Protein AF-A0A6A6ZEQ6-F1 (afdb_monomer)

Solvent-accessible surface area (backbone atoms only — not comparable to full-atom values): 22655 Å² total; per-residue (Å²): 134,82,84,84,78,81,80,80,78,82,72,81,78,68,83,59,95,44,97,44,50,68,54,39,49,48,63,56,48,48,61,54,51,42,68,79,38,69,85,60,51,74,65,59,52,52,53,49,47,52,52,51,60,73,69,51,53,72,68,56,52,50,50,42,43,55,32,46,78,65,72,54,82,77,65,77,88,71,64,75,83,75,56,79,59,88,82,73,68,69,75,75,77,75,78,76,79,77,80,80,82,77,84,80,77,92,70,83,88,71,93,71,76,86,77,72,84,74,81,76,77,91,60,96,69,89,79,72,82,59,74,72,65,72,71,53,78,72,83,83,74,85,51,82,83,43,52,68,54,56,26,64,66,41,79,83,41,70,84,74,42,45,94,81,42,46,46,38,46,77,45,80,75,51,73,59,100,65,22,37,33,28,37,32,35,31,42,50,98,84,72,46,78,69,42,50,44,77,46,75,49,65,66,68,92,46,76,66,55,78,73,33,66,67,56,51,51,50,55,51,53,49,54,51,74,76,61,78,69,97,65,82,92,57,87,71,57,57,57,59,41,63,43,56,86,66,37,39,27,48,50,49,41,60,69,66,79,32,60,104,60,62,72,96,65,79,59,67,69,57,55,52,53,53,50,54,53,49,52,52,54,52,44,30,34,51,64,58,49,96,79,62,95,60,97,67,86,68,74,65,52,66,47,86,52,90,48,55,72,31,34,28,42,34,77,37,88,88,48,72,48,52,75,43,74,44,96,84,55,98,50,68,49,70,48,51,53,84,94,34,51,57,44,77,43,83,48,74,61,44,75,76,135

Organism: NCBI:txid1469910

Radius of gyration: 28.97 Å; Cα contacts (8 Å, |Δi|>4): 310; chains: 1; bounding box: 75×56×98 Å

Foldseek 3Di:
DDDDDDDPDPDDQDDQPDPDLLRQQLVLCLVVCCVVPVPDDPVLSVVQSVVVVVPDDPVQSVVSRVCSSVVNSPDDPDDPVSRDDPPPPDPDPDPDDDDDDDDDDDDDDDDDDDDPPDPDPPDPDPDAPDVVVLVPDDPPPPDPVCVQVVQQPFPPDCVCCPPVWTKGFDAWPDADPFFTKTKIFTADPVRDTDAIDIDTDGPDVDSVCVRDVVSVVQVVVQVVVVPPDPDDDDPPVRVVRVQVVVWAQQVVCQVPVFPVDRDPDDPPLLVVVLVVLVVVVQCCQAQVDPPDPDPDDDDRADQPDDDRRQKIWTFDPPFQFDWDDDPPDRGIDGHTDSVGRTHIDGDRRNDDD

Structure (mmCIF, N/CA/C/O backbone):
data_AF-A0A6A6ZEQ6-F1
#
_entry.id   AF-A0A6A6ZEQ6-F1
#
loop_
_atom_site.group_PDB
_atom_site.id
_atom_site.type_symbol
_atom_site.label_atom_id
_atom_site.label_alt_id
_atom_site.label_comp_id
_atom_site.label_asym_id
_atom_site.label_entity_id
_atom_site.label_seq_id
_atom_site.pdbx_PDB_ins_code
_atom_site.Cartn_x
_atom_site.Cartn_y
_atom_site.Cartn_z
_atom_site.occupancy
_atom_site.B_iso_or_equiv
_atom_site.auth_seq_id
_atom_site.auth_comp_id
_atom_site.auth_asym_id
_atom_site.auth_atom_id
_atom_site.pdbx_PDB_model_num
ATOM 1 N N . MET A 1 1 ? 0.738 -26.775 -59.319 1.00 46.22 1 MET A N 1
ATOM 2 C CA . MET A 1 1 ? 1.522 -26.256 -58.177 1.00 46.22 1 MET A CA 1
ATOM 3 C C . MET A 1 1 ? 1.178 -27.090 -56.955 1.00 46.22 1 MET A C 1
ATOM 5 O O . MET A 1 1 ? 0.003 -27.122 -56.614 1.00 46.22 1 MET A O 1
ATOM 9 N N . PRO A 1 2 ? 2.123 -27.828 -56.351 1.00 39.06 2 PRO A N 1
ATOM 10 C CA . PRO A 1 2 ? 1.830 -28.601 -55.152 1.00 39.06 2 PRO A CA 1
ATOM 11 C C . PRO A 1 2 ? 1.858 -27.687 -53.911 1.00 39.06 2 PRO A C 1
ATOM 13 O O . PRO A 1 2 ? 2.587 -26.690 -53.906 1.00 39.06 2 PRO A O 1
ATOM 16 N N . PRO A 1 3 ? 1.083 -27.998 -52.859 1.00 48.91 3 PRO A N 1
ATOM 17 C CA . PRO A 1 3 ? 1.045 -27.196 -51.646 1.00 48.91 3 PRO A CA 1
ATOM 18 C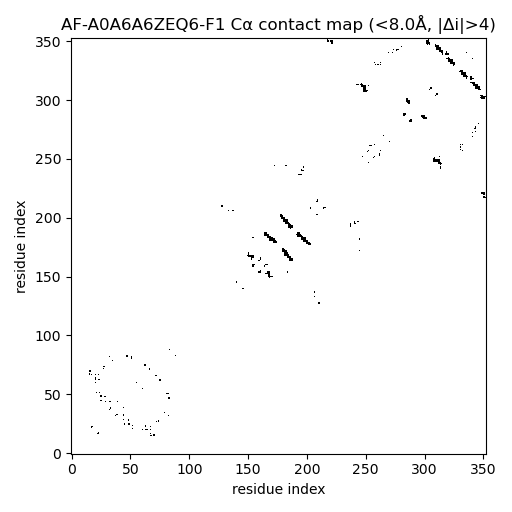 C . PRO A 1 3 ? 2.346 -27.379 -50.854 1.00 48.91 3 PRO A C 1
ATOM 20 O O . PRO A 1 3 ? 2.795 -28.501 -50.607 1.00 48.91 3 PRO A O 1
ATOM 23 N N . ARG A 1 4 ? 2.965 -26.264 -50.449 1.00 46.56 4 ARG A N 1
ATOM 24 C CA . ARG A 1 4 ? 4.122 -26.256 -49.545 1.00 46.56 4 ARG A CA 1
ATOM 25 C C . ARG A 1 4 ? 3.687 -26.790 -48.177 1.00 46.56 4 ARG A C 1
ATOM 27 O O . ARG A 1 4 ? 3.012 -26.093 -47.425 1.00 46.56 4 ARG A O 1
ATOM 34 N N . LYS A 1 5 ? 4.100 -28.017 -47.849 1.00 45.91 5 LYS A N 1
ATOM 35 C CA . LYS A 1 5 ? 4.066 -28.548 -46.482 1.00 45.91 5 LYS A CA 1
ATOM 36 C C . LYS A 1 5 ? 4.997 -27.696 -45.609 1.00 45.91 5 LYS A C 1
ATOM 38 O O . LYS A 1 5 ? 6.211 -27.750 -45.781 1.00 45.91 5 LYS A O 1
ATOM 43 N N . ARG A 1 6 ? 4.433 -26.908 -44.689 1.00 44.12 6 ARG A N 1
ATOM 44 C CA . ARG A 1 6 ? 5.168 -26.362 -43.539 1.00 44.12 6 ARG A CA 1
ATOM 45 C C . ARG A 1 6 ? 5.471 -27.531 -42.604 1.00 44.12 6 ARG A C 1
ATOM 47 O O . ARG A 1 6 ? 4.567 -28.058 -41.966 1.00 44.12 6 ARG A O 1
ATOM 54 N N . ALA A 1 7 ? 6.725 -27.967 -42.580 1.00 42.06 7 ALA A N 1
ATOM 55 C CA . ALA A 1 7 ? 7.221 -28.859 -41.546 1.00 42.06 7 ALA A CA 1
ATOM 56 C C . ALA A 1 7 ? 7.392 -28.033 -40.263 1.00 42.06 7 ALA A C 1
ATOM 58 O O . ALA A 1 7 ? 8.294 -27.206 -40.178 1.00 42.06 7 ALA A O 1
ATOM 59 N N . ALA A 1 8 ? 6.490 -28.218 -39.300 1.00 44.09 8 ALA A N 1
ATOM 60 C CA . ALA A 1 8 ? 6.702 -27.781 -37.929 1.00 44.09 8 ALA A CA 1
ATOM 61 C C . ALA A 1 8 ? 7.635 -28.803 -37.270 1.00 44.09 8 ALA A C 1
ATOM 63 O O . ALA A 1 8 ? 7.211 -29.895 -36.896 1.00 44.09 8 ALA A O 1
ATOM 64 N N . ALA A 1 9 ? 8.925 -28.482 -37.215 1.00 45.09 9 ALA A N 1
ATOM 65 C CA . ALA A 1 9 ? 9.866 -29.199 -36.372 1.00 45.09 9 ALA A CA 1
ATOM 66 C C . ALA A 1 9 ? 9.668 -28.693 -34.938 1.00 45.09 9 ALA A C 1
ATOM 68 O O . ALA A 1 9 ? 10.052 -27.571 -34.620 1.00 45.09 9 ALA A O 1
ATOM 69 N N . ALA A 1 10 ? 9.023 -29.499 -34.096 1.00 46.66 10 ALA A N 1
ATOM 70 C CA . ALA A 1 10 ? 9.028 -29.293 -32.656 1.00 46.66 10 ALA A CA 1
ATOM 71 C C . ALA A 1 10 ? 10.447 -29.596 -32.151 1.00 46.66 10 ALA A C 1
ATOM 73 O O . ALA A 1 10 ? 10.829 -30.758 -32.012 1.00 46.66 10 ALA A O 1
ATOM 74 N N . ALA A 1 11 ? 11.256 -28.552 -31.973 1.00 56.09 11 ALA A N 1
ATOM 75 C CA . ALA A 1 11 ? 12.517 -28.658 -31.257 1.00 56.09 11 ALA A CA 1
ATOM 76 C C . ALA A 1 11 ? 12.196 -28.983 -29.793 1.00 56.09 11 ALA A C 1
ATOM 78 O O . ALA A 1 11 ? 11.376 -28.306 -29.174 1.00 56.09 11 ALA A O 1
ATOM 79 N N . ALA A 1 12 ? 12.797 -30.047 -29.261 1.00 56.56 12 ALA A N 1
ATOM 80 C CA . ALA A 1 12 ? 12.735 -30.348 -27.840 1.00 56.56 12 ALA A CA 1
ATOM 81 C C . ALA A 1 12 ? 13.356 -29.166 -27.083 1.00 56.56 12 ALA A C 1
ATOM 83 O O . ALA A 1 12 ? 14.553 -28.916 -27.227 1.00 56.56 12 ALA A O 1
ATOM 84 N N . ALA A 1 13 ? 12.533 -28.408 -26.357 1.00 59.44 13 ALA A N 1
ATOM 85 C CA . ALA A 1 13 ? 12.995 -27.303 -25.532 1.00 59.44 13 ALA A CA 1
ATOM 86 C C . ALA A 1 13 ? 13.923 -27.874 -24.455 1.00 59.44 13 ALA A C 1
ATOM 88 O O . ALA A 1 13 ? 13.488 -28.656 -23.611 1.00 59.44 13 ALA A O 1
ATOM 89 N N . SER A 1 14 ? 15.214 -27.552 -24.535 1.00 69.31 14 SER A N 1
ATOM 90 C CA . SER A 1 14 ? 16.138 -27.786 -23.430 1.00 69.31 14 SER A CA 1
ATOM 91 C C . SER A 1 14 ? 15.672 -26.977 -22.227 1.00 69.31 14 SER A C 1
ATOM 93 O O . SER A 1 14 ? 15.188 -25.858 -22.412 1.00 69.31 14 SER A O 1
ATOM 95 N N . ASP A 1 15 ? 15.847 -27.516 -21.020 1.00 75.25 15 ASP A N 1
ATOM 96 C CA . ASP A 1 15 ? 15.557 -26.773 -19.795 1.00 75.25 15 ASP A CA 1
ATOM 97 C C . ASP A 1 15 ? 16.204 -25.379 -19.861 1.00 75.25 15 ASP A C 1
ATOM 99 O O . ASP A 1 15 ? 17.387 -25.264 -20.214 1.00 75.25 15 ASP A O 1
ATOM 103 N N . PRO A 1 16 ? 15.442 -24.306 -19.588 1.00 76.88 16 PRO A N 1
ATOM 104 C CA . PRO A 1 16 ? 15.955 -22.955 -19.706 1.00 76.88 16 PRO A CA 1
ATOM 105 C C . PRO A 1 16 ? 17.112 -22.765 -18.724 1.00 76.88 16 PRO A C 1
ATOM 107 O O . PRO A 1 16 ? 16.993 -23.023 -17.529 1.00 76.88 16 PRO A O 1
ATOM 110 N N . LYS A 1 17 ? 18.240 -22.262 -19.231 1.00 86.88 17 LYS A N 1
ATOM 111 C CA . LYS A 1 17 ? 19.474 -22.023 -18.464 1.00 86.88 17 LYS A CA 1
ATOM 112 C C . LYS A 1 17 ? 19.290 -21.074 -17.269 1.00 86.88 17 LYS A C 1
ATOM 114 O O . LYS A 1 17 ? 20.113 -21.068 -16.356 1.00 86.88 17 LYS A O 1
ATOM 119 N N . PHE A 1 18 ? 18.237 -20.259 -17.287 1.00 89.88 18 PHE A N 1
ATOM 120 C CA . PHE A 1 18 ? 17.918 -19.282 -16.252 1.00 89.88 18 PHE A CA 1
ATOM 121 C C . PHE A 1 18 ? 16.539 -19.569 -15.655 1.00 89.88 18 PHE A C 1
ATOM 123 O O . PHE A 1 18 ? 15.551 -19.693 -16.385 1.00 89.88 18 PHE A O 1
ATOM 130 N N . GLU A 1 19 ? 16.488 -19.612 -14.324 1.00 89.19 19 GLU A N 1
ATOM 131 C CA . GLU A 1 19 ? 15.294 -19.917 -13.526 1.00 89.19 19 GLU A CA 1
ATOM 132 C C . GLU A 1 19 ? 14.130 -18.953 -13.811 1.00 89.19 19 GLU A C 1
ATOM 134 O O . GLU A 1 19 ? 12.982 -19.376 -13.903 1.00 89.19 19 GLU A O 1
ATOM 139 N N . ASN A 1 20 ? 14.432 -17.674 -14.055 1.00 92.06 20 ASN A N 1
ATOM 140 C CA . ASN A 1 20 ? 13.453 -16.634 -14.372 1.00 92.06 20 ASN A CA 1
ATOM 141 C C . ASN A 1 20 ? 14.010 -15.586 -15.357 1.00 92.06 20 ASN A C 1
ATOM 143 O O . ASN A 1 20 ? 15.210 -15.530 -15.650 1.00 92.06 20 ASN A O 1
ATOM 147 N N . GLU A 1 21 ? 13.115 -14.754 -15.883 1.00 91.69 21 GLU A N 1
ATOM 148 C CA . GLU A 1 21 ? 13.393 -13.647 -16.802 1.00 91.69 21 GLU A CA 1
ATOM 149 C C . GLU A 1 21 ? 14.327 -12.591 -16.199 1.00 91.69 21 GLU A C 1
ATOM 151 O O . GLU A 1 21 ? 15.187 -12.067 -16.906 1.00 91.69 21 GLU A O 1
ATOM 156 N N . VAL A 1 22 ? 14.253 -12.356 -14.883 1.00 93.88 22 VAL A N 1
ATOM 157 C CA . VAL A 1 22 ? 15.148 -11.432 -14.166 1.00 93.88 22 VAL A CA 1
ATOM 158 C C . VAL A 1 22 ? 16.596 -11.925 -14.228 1.00 93.88 22 VAL A C 1
ATOM 160 O O . VAL A 1 22 ? 17.524 -11.148 -14.460 1.00 93.88 22 VAL A O 1
ATOM 163 N N . GLY A 1 23 ? 16.806 -13.224 -14.012 1.00 92.69 23 GLY A N 1
ATOM 164 C CA . GLY A 1 23 ? 18.114 -13.870 -14.053 1.00 92.69 23 GLY A CA 1
ATOM 165 C C . GLY A 1 23 ? 18.714 -13.848 -15.454 1.00 92.69 23 GLY A C 1
ATOM 166 O O . GLY A 1 23 ? 19.887 -13.496 -15.604 1.00 92.69 23 GLY A O 1
ATOM 167 N N . TYR A 1 24 ? 17.893 -14.144 -16.467 1.00 92.44 24 TYR A N 1
ATOM 168 C CA . TYR A 1 24 ? 18.273 -14.001 -17.872 1.00 92.44 24 TYR A CA 1
ATOM 169 C C . TYR A 1 24 ? 18.688 -12.556 -18.176 1.00 92.44 24 TYR A C 1
ATOM 171 O O . TYR A 1 24 ? 19.831 -12.329 -18.569 1.00 92.44 24 TYR A O 1
ATOM 179 N N . TYR A 1 25 ? 17.832 -11.572 -17.882 1.00 93.00 25 TYR A N 1
ATOM 180 C CA . TYR A 1 25 ? 18.104 -10.152 -18.118 1.00 93.00 25 TYR A CA 1
ATOM 181 C C . TYR A 1 25 ? 19.412 -9.693 -17.458 1.00 93.00 25 TYR A C 1
ATOM 183 O O . TYR A 1 25 ? 20.287 -9.121 -18.111 1.00 93.00 25 TYR A O 1
ATOM 191 N N . LYS A 1 26 ? 19.609 -10.008 -16.171 1.00 93.88 26 LYS A N 1
ATOM 192 C CA . LYS A 1 26 ? 20.835 -9.652 -15.438 1.00 93.88 26 LYS A CA 1
ATOM 193 C C . LYS A 1 26 ? 22.085 -10.253 -16.075 1.00 93.88 26 LYS A C 1
ATOM 195 O O . LYS A 1 26 ? 23.097 -9.562 -16.199 1.00 93.88 26 LYS A O 1
ATOM 200 N N . ALA A 1 27 ? 22.040 -11.530 -16.452 1.00 91.69 27 ALA A N 1
ATOM 201 C CA . ALA A 1 27 ? 23.178 -12.207 -17.064 1.00 91.69 27 ALA A CA 1
ATOM 202 C C . ALA A 1 27 ? 23.517 -11.607 -18.431 1.00 91.69 27 ALA A C 1
ATOM 204 O O . ALA A 1 27 ? 24.688 -11.366 -18.728 1.00 91.69 27 ALA A O 1
ATOM 205 N N . ALA A 1 28 ? 22.483 -11.324 -19.215 1.00 90.12 28 ALA A N 1
ATOM 206 C CA . ALA A 1 28 ? 22.605 -10.814 -20.559 1.00 90.12 28 ALA A CA 1
ATOM 207 C C . ALA A 1 28 ? 23.208 -9.383 -20.542 1.00 90.12 28 ALA A C 1
ATOM 209 O O . ALA A 1 28 ? 24.237 -9.118 -21.169 1.00 90.12 28 ALA A O 1
ATOM 210 N N . TYR A 1 29 ? 22.665 -8.468 -19.735 1.00 92.44 29 TYR A N 1
ATOM 211 C CA . TYR A 1 29 ? 23.104 -7.064 -19.720 1.00 92.44 29 TYR A CA 1
ATOM 212 C C . TYR A 1 29 ? 24.396 -6.790 -18.951 1.00 92.44 29 TYR A C 1
ATOM 214 O O . TYR A 1 29 ? 25.068 -5.788 -19.214 1.00 92.44 29 TYR A O 1
ATOM 222 N N . ARG A 1 30 ? 24.799 -7.673 -18.028 1.00 94.75 30 ARG A N 1
ATOM 223 C CA . ARG A 1 30 ? 26.015 -7.486 -17.217 1.00 94.75 30 ARG A CA 1
ATOM 224 C C . ARG A 1 30 ? 27.266 -7.279 -18.074 1.00 94.75 30 ARG A C 1
ATOM 226 O O . ARG A 1 30 ? 28.068 -6.398 -17.761 1.00 94.75 30 ARG A O 1
ATOM 233 N N . ALA A 1 31 ? 27.436 -8.059 -19.144 1.00 90.69 31 ALA A N 1
ATOM 234 C CA . ALA A 1 31 ? 28.597 -7.939 -20.030 1.00 90.69 31 ALA A CA 1
ATOM 235 C C . ALA A 1 31 ? 28.640 -6.570 -20.729 1.00 90.69 31 ALA A C 1
ATOM 237 O O . ALA A 1 31 ? 29.698 -5.944 -20.804 1.00 90.69 31 ALA A O 1
ATOM 238 N N . ARG A 1 32 ? 27.478 -6.073 -21.167 1.00 91.44 32 ARG A N 1
ATOM 239 C CA . ARG A 1 32 ? 27.347 -4.768 -21.822 1.00 91.44 32 ARG A CA 1
ATOM 240 C C . ARG A 1 32 ? 27.622 -3.614 -20.862 1.00 91.44 32 ARG A C 1
ATOM 242 O O . ARG A 1 32 ? 28.439 -2.757 -21.184 1.00 91.44 32 ARG A O 1
ATOM 249 N N . ILE A 1 33 ? 27.034 -3.623 -19.662 1.00 94.06 33 ILE A N 1
ATOM 250 C CA . ILE A 1 33 ? 27.312 -2.594 -18.643 1.00 94.06 33 ILE A CA 1
ATOM 251 C C . ILE A 1 33 ? 28.804 -2.580 -18.307 1.00 94.06 33 ILE A C 1
ATOM 253 O O . ILE A 1 33 ? 29.401 -1.511 -18.231 1.00 94.06 33 ILE A O 1
ATOM 257 N N . LYS A 1 34 ? 29.443 -3.751 -18.176 1.00 95.19 34 LYS A N 1
ATOM 258 C CA . LYS A 1 34 ? 30.886 -3.828 -17.916 1.00 95.19 34 LYS A CA 1
ATOM 259 C C . LYS A 1 34 ? 31.726 -3.276 -19.074 1.00 95.19 34 LYS A C 1
ATOM 261 O O . LYS A 1 34 ? 32.779 -2.701 -18.817 1.00 95.19 34 LYS A O 1
ATOM 266 N N . ALA A 1 35 ? 31.271 -3.414 -20.320 1.00 93.38 35 ALA A N 1
ATOM 267 C CA . ALA A 1 35 ? 31.933 -2.827 -21.483 1.00 93.38 35 ALA A CA 1
ATOM 268 C C . ALA A 1 35 ? 31.802 -1.292 -21.519 1.00 93.38 35 ALA A C 1
ATOM 270 O O . ALA A 1 35 ? 32.785 -0.605 -21.786 1.00 93.38 35 ALA A O 1
ATOM 271 N N . VAL A 1 36 ? 30.620 -0.750 -21.200 1.00 94.06 36 VAL A N 1
ATOM 272 C CA . VAL A 1 36 ? 30.355 0.705 -21.168 1.00 94.06 36 VAL A CA 1
ATOM 273 C C . VAL A 1 36 ? 30.981 1.376 -19.934 1.00 94.06 36 VAL A C 1
ATOM 275 O O . VAL A 1 36 ? 31.421 2.527 -19.990 1.00 94.06 36 VAL A O 1
ATOM 278 N N . ARG A 1 37 ? 31.040 0.661 -18.804 1.00 94.75 37 ARG A N 1
ATOM 279 C CA . ARG A 1 37 ? 31.540 1.127 -17.501 1.00 94.75 37 ARG A CA 1
ATOM 280 C C . ARG A 1 37 ? 32.588 0.152 -16.936 1.00 94.75 37 ARG A C 1
ATOM 282 O O . ARG A 1 37 ? 32.335 -0.543 -15.949 1.00 94.75 37 ARG A O 1
ATOM 289 N N . PRO A 1 38 ? 33.799 0.094 -17.518 1.00 96.56 38 PRO A N 1
ATOM 290 C CA . PRO A 1 38 ? 34.816 -0.884 -17.124 1.00 96.56 38 PRO A CA 1
ATOM 291 C C . PRO A 1 38 ? 35.283 -0.731 -15.670 1.00 96.56 38 PRO A C 1
ATOM 293 O O . PRO A 1 38 ? 35.636 -1.727 -15.031 1.00 96.56 38 PRO A O 1
ATOM 296 N N . THR A 1 39 ? 35.229 0.484 -15.121 1.00 95.75 39 THR A N 1
ATOM 297 C CA . THR A 1 39 ? 35.638 0.801 -13.745 1.00 95.75 39 THR A CA 1
ATOM 298 C C . THR A 1 39 ? 34.603 0.432 -12.685 1.00 95.75 39 THR A C 1
ATOM 300 O O . THR A 1 39 ? 34.954 0.382 -11.510 1.00 95.75 39 THR A O 1
ATOM 303 N N . TRP A 1 40 ? 33.352 0.141 -13.061 1.00 94.00 40 TRP A N 1
ATOM 304 C CA . TRP A 1 40 ? 32.310 -0.187 -12.089 1.00 94.00 40 TRP A CA 1
ATOM 305 C C . TRP A 1 40 ? 32.557 -1.536 -11.415 1.00 94.00 40 TRP A C 1
ATOM 307 O O . TRP A 1 40 ? 32.926 -2.527 -12.062 1.00 94.00 40 TRP A O 1
ATOM 317 N N . ASN A 1 41 ? 32.329 -1.579 -10.104 1.00 95.31 41 ASN A N 1
ATOM 318 C CA . ASN A 1 41 ? 32.402 -2.802 -9.315 1.00 95.31 41 ASN A CA 1
ATOM 319 C C . ASN A 1 41 ? 31.110 -3.641 -9.450 1.00 95.31 41 ASN A C 1
ATOM 321 O O . ASN A 1 41 ? 30.109 -3.210 -10.027 1.00 95.31 41 ASN A O 1
ATOM 325 N N . ASN A 1 42 ? 31.123 -4.870 -8.923 1.00 94.62 42 ASN A N 1
ATOM 326 C CA . ASN A 1 42 ? 29.980 -5.785 -9.032 1.00 94.62 42 ASN A CA 1
ATOM 327 C C . ASN A 1 42 ? 28.715 -5.264 -8.334 1.00 94.62 42 ASN A C 1
ATOM 329 O O . ASN A 1 42 ? 27.613 -5.585 -8.783 1.00 94.62 42 ASN A O 1
ATOM 333 N N . VAL A 1 43 ? 28.861 -4.474 -7.268 1.00 92.44 43 VAL A N 1
ATOM 334 C CA . VAL A 1 43 ? 27.737 -3.896 -6.519 1.00 92.44 43 VAL A CA 1
ATOM 335 C C . VAL A 1 43 ? 27.037 -2.841 -7.374 1.00 92.44 43 VAL A C 1
ATOM 337 O O . VAL A 1 43 ? 25.836 -2.954 -7.598 1.00 92.44 43 VAL A O 1
ATOM 340 N N . GLN A 1 44 ? 27.790 -1.909 -7.963 1.00 94.88 44 GLN A N 1
ATOM 341 C CA . GLN A 1 44 ? 27.268 -0.870 -8.863 1.00 94.88 44 GLN A CA 1
ATOM 342 C C . GLN A 1 44 ? 26.554 -1.467 -10.082 1.00 94.88 44 GLN A C 1
ATOM 344 O O . GLN A 1 44 ? 25.459 -1.037 -10.445 1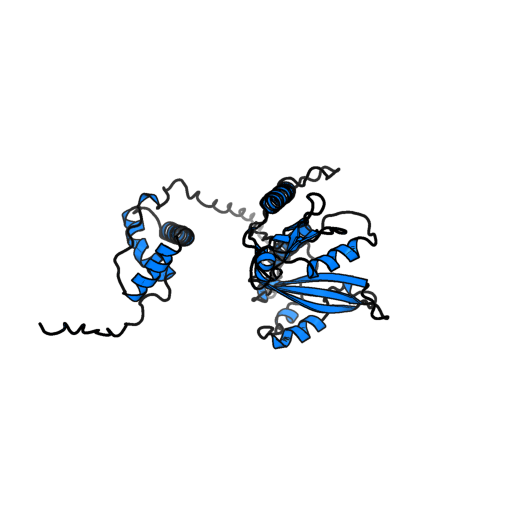.00 94.88 44 GLN A O 1
ATOM 349 N N . ILE A 1 45 ? 27.137 -2.509 -10.686 1.00 95.62 45 ILE A N 1
ATOM 350 C CA . ILE A 1 45 ? 26.525 -3.206 -11.825 1.00 95.62 45 ILE A CA 1
ATOM 351 C C . ILE A 1 45 ? 25.228 -3.898 -11.403 1.00 95.62 45 ILE A C 1
ATOM 353 O O . ILE A 1 45 ? 24.230 -3.820 -12.112 1.00 95.62 45 ILE A O 1
ATOM 357 N N . THR A 1 46 ? 25.224 -4.576 -10.254 1.00 94.56 46 THR A N 1
ATOM 358 C CA . THR A 1 46 ? 24.043 -5.308 -9.776 1.00 94.56 46 THR A CA 1
ATOM 359 C C . THR A 1 46 ? 22.911 -4.356 -9.386 1.00 94.56 46 THR A C 1
ATOM 361 O O . THR A 1 46 ? 21.768 -4.612 -9.758 1.00 94.56 46 THR A O 1
ATOM 364 N N . GLY A 1 47 ? 23.227 -3.243 -8.714 1.00 91.50 47 GLY A N 1
ATOM 365 C CA . GLY A 1 47 ? 22.263 -2.190 -8.388 1.00 91.50 47 GLY A CA 1
ATOM 366 C C . GLY A 1 47 ? 21.670 -1.546 -9.639 1.00 91.50 47 GLY A C 1
ATOM 367 O O . GLY A 1 47 ? 20.453 -1.433 -9.755 1.00 91.50 47 GLY A O 1
ATOM 368 N N . THR A 1 48 ? 22.508 -1.239 -10.632 1.00 94.38 48 THR A N 1
ATOM 369 C CA . THR A 1 48 ? 22.044 -0.669 -11.906 1.00 94.38 48 THR A CA 1
ATOM 370 C C . THR A 1 48 ? 21.160 -1.641 -12.678 1.00 94.38 48 THR A C 1
ATOM 372 O O . THR A 1 48 ? 20.121 -1.242 -13.185 1.00 94.38 48 THR A O 1
ATOM 375 N N . LEU A 1 49 ? 21.504 -2.932 -12.724 1.00 95.19 49 LEU A N 1
ATOM 376 C CA . LEU A 1 49 ? 20.653 -3.945 -13.356 1.00 95.19 49 LEU A CA 1
ATOM 377 C C . LEU A 1 49 ? 19.290 -4.078 -12.666 1.00 95.19 49 LEU A C 1
ATOM 379 O O . LEU A 1 49 ? 18.285 -4.270 -13.344 1.00 95.19 49 LEU A O 1
ATOM 383 N N . ALA A 1 50 ? 19.250 -3.995 -11.332 1.00 93.62 50 ALA A N 1
ATOM 384 C CA . ALA A 1 50 ? 17.996 -4.014 -10.585 1.00 93.62 50 ALA A CA 1
ATOM 385 C C . ALA A 1 50 ? 17.151 -2.768 -10.884 1.00 93.62 50 ALA A C 1
ATOM 387 O O . ALA A 1 50 ? 15.958 -2.893 -11.151 1.00 93.62 50 ALA A O 1
ATOM 388 N N . TRP A 1 51 ? 17.777 -1.588 -10.907 1.00 93.56 51 TRP A N 1
ATOM 389 C CA . TRP A 1 51 ? 17.116 -0.338 -11.273 1.00 93.56 51 TRP A CA 1
ATOM 390 C C . TRP A 1 51 ? 16.566 -0.383 -12.703 1.00 93.56 51 TRP A C 1
ATOM 392 O O . TRP A 1 51 ? 15.380 -0.130 -12.897 1.00 93.56 51 TRP A O 1
ATOM 402 N N . MET A 1 52 ? 17.378 -0.794 -13.685 1.00 94.00 52 MET A N 1
ATOM 403 C CA . MET A 1 52 ? 16.943 -0.921 -15.079 1.00 94.00 52 MET A CA 1
ATOM 404 C C . MET A 1 52 ? 15.766 -1.893 -15.201 1.00 94.00 52 MET A C 1
ATOM 406 O O . MET A 1 52 ? 14.779 -1.559 -15.843 1.00 94.00 52 MET A O 1
ATOM 410 N N . TRP A 1 53 ? 15.816 -3.049 -14.525 1.00 94.06 53 TRP A N 1
ATOM 411 C CA . TRP A 1 53 ? 14.718 -4.020 -14.534 1.00 94.06 53 TRP A CA 1
ATOM 412 C C . TRP A 1 53 ? 13.395 -3.432 -14.021 1.00 94.06 53 TRP A C 1
ATOM 414 O O . TRP A 1 53 ? 12.342 -3.646 -14.625 1.00 94.06 53 TRP A O 1
ATOM 424 N N . MET A 1 54 ? 13.444 -2.656 -12.933 1.00 91.62 54 MET A N 1
ATOM 425 C CA . MET A 1 54 ? 12.256 -2.004 -12.373 1.00 91.62 54 MET A CA 1
ATOM 426 C C . MET A 1 54 ? 11.629 -0.990 -13.339 1.00 91.62 54 MET A C 1
ATOM 428 O O . MET A 1 54 ? 10.410 -0.837 -13.329 1.00 91.62 54 MET A O 1
ATOM 432 N N . HIS A 1 55 ? 12.431 -0.373 -14.211 1.00 90.25 55 HIS A N 1
ATOM 433 C CA . HIS A 1 55 ? 11.989 0.661 -15.152 1.00 90.25 55 HIS A CA 1
ATOM 434 C C . HIS A 1 55 ? 11.748 0.150 -16.584 1.00 90.25 55 HIS A C 1
ATOM 436 O O . HIS A 1 55 ? 11.378 0.942 -17.447 1.00 90.25 55 HIS A O 1
ATOM 442 N N . LEU A 1 56 ? 11.917 -1.152 -16.850 1.00 91.62 56 LEU A N 1
ATOM 443 C CA . LEU A 1 56 ? 11.533 -1.746 -18.136 1.00 91.62 56 LEU A CA 1
ATOM 444 C C . LEU A 1 56 ? 10.025 -1.648 -18.350 1.00 91.62 56 LEU A C 1
ATOM 446 O O . LEU A 1 56 ? 9.240 -1.970 -17.449 1.00 91.62 56 LEU A O 1
ATOM 450 N N . SER A 1 57 ? 9.637 -1.312 -19.577 1.00 91.88 57 SER A N 1
ATOM 451 C CA . SER A 1 57 ? 8.252 -1.413 -20.032 1.00 91.88 57 SER A CA 1
ATOM 452 C C . SER A 1 57 ? 7.768 -2.871 -20.050 1.00 91.88 57 SER A C 1
ATOM 454 O O . SER A 1 57 ? 8.561 -3.817 -20.086 1.00 91.88 57 SER A O 1
ATOM 456 N N . ALA A 1 58 ? 6.447 -3.071 -20.037 1.00 91.44 58 ALA A N 1
ATOM 457 C CA . ALA A 1 58 ? 5.853 -4.408 -20.108 1.00 91.44 58 ALA A CA 1
ATOM 458 C C . ALA A 1 58 ? 6.289 -5.170 -21.376 1.00 91.44 58 ALA A C 1
ATOM 460 O O . ALA A 1 58 ? 6.614 -6.355 -21.293 1.00 91.44 58 ALA A O 1
ATOM 461 N N . ASP A 1 59 ? 6.386 -4.476 -22.513 1.00 91.25 59 ASP A N 1
ATOM 462 C CA . ASP A 1 59 ? 6.814 -5.054 -23.792 1.00 91.25 59 ASP A CA 1
ATOM 463 C C . ASP A 1 59 ? 8.266 -5.555 -23.742 1.00 91.25 59 ASP A C 1
ATOM 465 O O . ASP A 1 59 ? 8.573 -6.637 -24.241 1.00 91.25 59 ASP A O 1
ATOM 469 N N . GLU A 1 60 ? 9.172 -4.820 -23.090 1.00 90.50 60 GLU A N 1
ATOM 470 C CA . GLU A 1 60 ? 10.571 -5.242 -22.943 1.00 90.50 60 GLU A CA 1
ATOM 471 C C . GLU A 1 60 ? 10.736 -6.409 -21.960 1.00 90.50 60 GLU A C 1
ATOM 473 O O . GLU A 1 60 ? 11.596 -7.279 -22.156 1.00 90.50 60 GLU A O 1
ATOM 478 N N . ARG A 1 61 ? 9.905 -6.463 -20.909 1.00 92.69 61 ARG A N 1
ATOM 479 C CA . ARG A 1 61 ? 9.860 -7.619 -19.999 1.00 92.69 61 ARG A CA 1
ATOM 480 C C . ARG A 1 61 ? 9.366 -8.864 -20.732 1.00 92.69 61 ARG A C 1
ATOM 482 O O . ARG A 1 61 ? 9.981 -9.921 -20.594 1.00 92.69 61 ARG A O 1
ATOM 489 N N . GLN A 1 62 ? 8.327 -8.728 -21.558 1.00 91.75 62 GLN A N 1
ATOM 490 C CA . GLN A 1 62 ? 7.823 -9.822 -22.387 1.00 91.75 62 GLN A CA 1
ATOM 491 C C . GLN A 1 62 ? 8.873 -10.282 -23.403 1.00 91.75 62 GLN A C 1
ATOM 493 O O . GLN A 1 62 ? 9.132 -11.478 -23.512 1.00 91.75 62 GLN A O 1
ATOM 498 N N . LEU A 1 63 ? 9.557 -9.349 -24.073 1.00 89.88 63 LEU A N 1
ATOM 499 C CA . LEU A 1 63 ? 10.651 -9.675 -24.987 1.00 89.88 63 LEU A CA 1
ATOM 500 C C . LEU A 1 63 ? 11.771 -10.455 -24.277 1.00 89.88 63 LEU A C 1
ATOM 502 O O . LEU A 1 63 ? 12.273 -11.437 -24.817 1.00 89.88 63 LEU A O 1
ATOM 506 N N . SER A 1 64 ? 12.129 -10.063 -23.051 1.00 89.50 64 SER A N 1
ATOM 507 C CA . SER A 1 64 ? 13.129 -10.777 -22.242 1.00 89.50 64 SER A CA 1
ATOM 508 C C . SER A 1 64 ? 12.673 -12.197 -21.882 1.00 89.50 64 SER A C 1
ATOM 510 O O . SER A 1 64 ? 13.479 -13.130 -21.897 1.00 89.50 64 SER A O 1
ATOM 512 N N . ALA A 1 65 ? 11.383 -12.388 -21.588 1.00 90.62 65 ALA A N 1
ATOM 513 C CA . ALA A 1 65 ? 10.805 -13.706 -21.335 1.00 90.62 65 ALA A CA 1
ATOM 514 C C . ALA A 1 65 ? 10.828 -14.591 -22.595 1.00 90.62 65 ALA A C 1
ATOM 516 O O . ALA A 1 65 ? 11.232 -15.755 -22.518 1.00 90.62 65 ALA A O 1
ATOM 517 N N . ASP A 1 66 ? 10.480 -14.032 -23.755 1.00 90.62 66 ASP A N 1
ATOM 518 C CA . ASP A 1 66 ? 10.494 -14.737 -25.039 1.00 90.62 66 ASP A CA 1
ATOM 519 C C . ASP A 1 66 ? 11.923 -15.122 -25.455 1.00 90.62 66 ASP A C 1
ATOM 521 O O . ASP A 1 66 ? 12.168 -16.238 -25.917 1.00 90.62 66 ASP A O 1
ATOM 525 N N . GLN A 1 67 ? 12.899 -14.233 -25.258 1.00 89.56 67 GLN A N 1
ATOM 526 C CA . GLN A 1 67 ? 14.306 -14.521 -25.549 1.00 89.56 67 GLN A CA 1
ATOM 527 C C . GLN A 1 67 ? 14.887 -15.588 -24.618 1.00 89.56 67 GLN A C 1
ATOM 529 O O . GLN A 1 67 ? 15.614 -16.468 -25.085 1.00 89.56 67 GLN A O 1
ATOM 534 N N . ARG A 1 68 ? 14.509 -15.579 -23.330 1.00 90.31 68 ARG A N 1
ATOM 535 C CA . ARG A 1 68 ? 14.876 -16.637 -22.376 1.00 90.31 68 ARG A CA 1
ATOM 536 C C . ARG A 1 68 ? 14.407 -18.011 -22.851 1.00 90.31 68 ARG A C 1
ATOM 538 O O . ARG A 1 68 ? 15.168 -18.970 -22.757 1.00 90.31 68 ARG A O 1
ATOM 545 N N . LEU A 1 69 ? 13.179 -18.114 -23.367 1.00 89.31 69 LEU A N 1
ATOM 546 C CA . LEU A 1 69 ? 12.629 -19.375 -23.883 1.00 89.31 69 LEU A CA 1
ATOM 547 C C . LEU A 1 69 ? 13.366 -19.883 -25.132 1.00 89.31 69 LEU A C 1
ATOM 549 O O . LEU A 1 69 ? 13.361 -21.083 -25.393 1.00 89.31 69 LEU A O 1
ATOM 553 N N . ASN A 1 70 ? 14.011 -18.988 -25.881 1.00 87.56 70 ASN A N 1
ATOM 554 C CA . ASN A 1 70 ? 14.771 -19.320 -27.084 1.00 87.56 70 ASN A CA 1
ATOM 555 C C . ASN A 1 70 ? 16.282 -19.511 -26.834 1.00 87.56 70 ASN A C 1
ATOM 557 O O . ASN A 1 70 ? 17.008 -19.775 -27.791 1.00 87.56 70 ASN A O 1
ATOM 561 N N . ASP A 1 71 ? 16.756 -19.361 -25.587 1.00 83.62 71 ASP A N 1
ATOM 562 C CA . ASP A 1 71 ? 18.186 -19.280 -25.214 1.00 83.62 71 ASP A CA 1
ATOM 563 C C . ASP A 1 71 ? 18.982 -18.305 -26.108 1.00 83.62 71 ASP A C 1
ATOM 565 O O . ASP A 1 71 ? 20.171 -18.488 -26.382 1.00 83.62 71 ASP A O 1
ATOM 569 N N . ASP A 1 72 ? 18.315 -17.255 -26.599 1.00 83.38 72 ASP A N 1
ATOM 570 C CA . ASP A 1 72 ? 18.955 -16.265 -27.453 1.00 83.38 72 ASP A CA 1
ATOM 571 C C . ASP A 1 72 ? 19.829 -15.366 -26.576 1.00 83.38 72 ASP A C 1
ATOM 573 O O . ASP A 1 72 ? 19.357 -14.799 -25.598 1.00 83.38 72 ASP A O 1
ATOM 577 N N . GLN A 1 73 ? 21.115 -15.229 -26.893 1.00 73.88 73 GLN A N 1
ATOM 578 C CA . GLN A 1 73 ? 22.008 -14.298 -26.189 1.00 73.88 73 GLN A CA 1
ATOM 579 C C . GLN A 1 73 ? 22.050 -12.914 -26.841 1.00 73.88 73 GLN A C 1
ATOM 581 O O . GLN A 1 73 ? 22.790 -12.040 -26.382 1.00 73.88 73 GLN A O 1
ATOM 586 N N . ASN A 1 74 ? 21.272 -12.693 -27.902 1.00 77.50 74 ASN A N 1
ATOM 587 C CA . ASN A 1 74 ? 21.116 -11.378 -28.495 1.00 77.50 74 ASN A CA 1
ATOM 588 C C . ASN A 1 74 ? 20.324 -10.484 -27.548 1.00 77.50 74 ASN A C 1
ATOM 590 O O . ASN A 1 74 ? 19.097 -10.525 -27.479 1.00 77.50 74 ASN A O 1
ATOM 594 N N . LEU A 1 75 ? 21.071 -9.651 -26.831 1.00 69.81 75 LEU A N 1
ATOM 595 C CA . LEU A 1 75 ? 20.521 -8.628 -25.960 1.00 69.81 75 LEU A CA 1
ATOM 596 C C . LEU A 1 75 ? 19.531 -7.759 -26.730 1.00 69.81 75 LEU A C 1
ATOM 598 O O . LEU A 1 75 ? 19.852 -7.339 -27.849 1.00 69.81 75 LEU A O 1
ATOM 602 N N . PRO A 1 76 ? 18.378 -7.418 -26.133 1.00 69.25 76 PRO A N 1
ATOM 603 C CA . PRO A 1 76 ? 17.590 -6.317 -26.642 1.00 69.25 76 PRO A CA 1
ATOM 604 C C . PRO A 1 76 ? 18.495 -5.088 -26.789 1.00 69.25 76 PRO A C 1
ATOM 606 O O . PRO A 1 76 ? 19.405 -4.831 -25.986 1.00 69.25 76 PRO A O 1
ATOM 609 N N . ALA A 1 77 ? 18.294 -4.339 -27.869 1.00 72.50 77 ALA A N 1
ATOM 610 C CA . ALA A 1 77 ? 19.059 -3.135 -28.137 1.00 72.50 77 ALA A CA 1
ATOM 611 C C . ALA A 1 77 ? 18.628 -2.031 -27.161 1.00 72.50 77 ALA A C 1
ATOM 613 O O . ALA A 1 77 ? 17.855 -1.153 -27.515 1.00 72.50 77 ALA A O 1
ATOM 614 N N . THR A 1 78 ? 19.106 -2.077 -25.920 1.00 73.56 78 THR A N 1
ATOM 615 C CA . THR A 1 78 ? 18.918 -0.958 -24.990 1.00 73.56 78 THR A CA 1
ATOM 616 C C . THR A 1 78 ? 19.838 0.170 -25.404 1.00 73.56 78 THR A C 1
ATOM 618 O O . THR A 1 78 ? 20.975 -0.074 -25.808 1.00 73.56 78 THR A O 1
ATOM 621 N N . ASP A 1 79 ? 19.343 1.393 -25.358 1.00 84.50 79 ASP A N 1
ATOM 622 C CA . ASP A 1 79 ? 20.165 2.566 -25.594 1.00 84.50 79 ASP A CA 1
ATOM 623 C C . ASP A 1 79 ? 21.184 2.706 -24.448 1.00 84.50 79 ASP A C 1
ATOM 625 O O . ASP A 1 79 ? 20.820 2.643 -23.277 1.00 84.50 79 ASP A O 1
ATOM 629 N N . ASP A 1 80 ? 22.472 2.877 -24.765 1.00 87.69 80 ASP A N 1
ATOM 630 C CA . ASP A 1 80 ? 23.507 3.073 -23.737 1.00 87.69 80 ASP A CA 1
ATOM 631 C C . ASP A 1 80 ? 23.255 4.360 -22.925 1.00 87.69 80 ASP A C 1
ATOM 633 O O . ASP A 1 80 ? 23.802 4.513 -21.830 1.00 87.69 80 ASP A O 1
ATOM 637 N N . SER A 1 81 ? 22.404 5.264 -23.431 1.00 87.69 81 SER A N 1
ATOM 638 C CA . SER A 1 81 ? 21.944 6.460 -22.721 1.00 87.69 81 SER A CA 1
ATOM 639 C C . SER A 1 81 ? 21.127 6.155 -21.460 1.00 87.69 81 SER A C 1
ATOM 641 O O . SER A 1 81 ? 21.086 6.990 -20.559 1.00 87.69 81 SER A O 1
ATOM 643 N N . THR A 1 82 ? 20.529 4.962 -21.341 1.00 87.31 82 THR A N 1
ATOM 644 C CA . THR A 1 82 ? 19.743 4.581 -20.157 1.00 87.31 82 THR A CA 1
ATOM 645 C C . THR A 1 82 ? 20.608 4.074 -19.005 1.00 87.31 82 THR A C 1
ATOM 647 O O . THR A 1 82 ? 20.079 3.781 -17.936 1.00 87.31 82 THR A O 1
ATOM 650 N N . ILE A 1 83 ? 21.920 3.894 -19.209 1.00 89.06 83 ILE A N 1
ATOM 651 C CA . ILE A 1 83 ? 22.846 3.499 -18.143 1.00 89.06 83 ILE A CA 1
ATOM 652 C C . ILE A 1 83 ? 23.257 4.778 -17.398 1.00 89.06 83 ILE A C 1
ATOM 654 O O . ILE A 1 83 ? 24.009 5.578 -17.973 1.00 89.06 83 ILE A O 1
ATOM 658 N N . PRO A 1 84 ? 22.820 4.971 -16.135 1.00 84.12 84 PRO A N 1
ATOM 659 C CA . PRO A 1 84 ? 23.055 6.211 -15.411 1.00 84.12 84 PRO A CA 1
ATOM 660 C C . PRO A 1 84 ? 24.541 6.573 -15.394 1.00 84.12 84 PRO A C 1
ATOM 662 O O . PRO A 1 84 ? 25.439 5.721 -15.317 1.00 84.12 84 PRO A O 1
ATOM 665 N N . SER A 1 85 ? 24.814 7.867 -15.530 1.00 81.25 85 SER A N 1
ATOM 666 C CA . SER A 1 85 ? 26.177 8.375 -15.439 1.00 81.25 85 SER A CA 1
ATOM 667 C C . SER A 1 85 ? 26.618 8.350 -13.975 1.00 81.25 85 SER A C 1
ATOM 669 O O . SER A 1 85 ? 25.805 8.498 -13.069 1.00 81.25 85 SER A O 1
ATOM 671 N N . ASN A 1 86 ? 27.917 8.170 -13.730 1.00 65.88 86 ASN A N 1
ATOM 672 C CA . ASN A 1 86 ? 28.511 7.910 -12.406 1.00 65.88 86 ASN A CA 1
ATOM 673 C C . ASN A 1 86 ? 28.201 8.967 -11.317 1.00 65.88 86 ASN A C 1
ATOM 675 O O . ASN A 1 86 ? 28.567 8.760 -10.168 1.00 65.88 86 ASN A O 1
ATOM 679 N N . ASN A 1 87 ? 27.576 10.089 -11.683 1.00 58.06 87 ASN A N 1
ATOM 680 C CA . ASN A 1 87 ? 27.223 11.191 -10.792 1.00 58.06 87 ASN A CA 1
ATOM 681 C C . ASN A 1 87 ? 25.814 11.088 -10.181 1.00 58.06 87 ASN A C 1
ATOM 683 O O . ASN A 1 87 ? 25.511 11.898 -9.316 1.00 58.06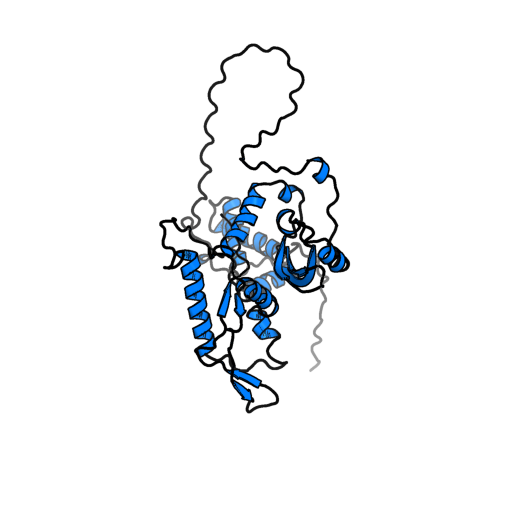 87 ASN A O 1
ATOM 687 N N . GLU A 1 88 ? 24.954 10.159 -10.614 1.00 57.22 88 GLU A N 1
ATOM 688 C CA . GLU A 1 88 ? 23.550 10.105 -10.146 1.00 57.22 88 GLU A CA 1
ATOM 689 C C . GLU A 1 88 ? 23.285 9.054 -9.061 1.00 57.22 88 GLU A C 1
ATOM 691 O O . GLU A 1 88 ? 22.289 9.134 -8.350 1.00 57.22 88 GLU A O 1
ATOM 696 N N . LEU A 1 89 ? 24.182 8.082 -8.894 1.00 57.41 89 LEU A N 1
ATOM 697 C CA . LEU A 1 89 ? 24.147 7.170 -7.753 1.00 57.41 89 LEU A CA 1
ATOM 698 C C . LEU A 1 89 ? 25.028 7.775 -6.665 1.00 57.41 89 LEU A C 1
ATOM 700 O O . LEU A 1 89 ? 26.213 7.447 -6.578 1.00 57.41 89 LEU A O 1
ATOM 704 N N . GLU A 1 90 ? 24.466 8.704 -5.889 1.00 52.34 90 GLU A N 1
ATOM 705 C CA . GLU A 1 90 ? 25.134 9.208 -4.690 1.00 52.34 90 GLU A CA 1
ATOM 706 C C . GLU A 1 90 ? 25.584 8.003 -3.845 1.00 52.34 90 GLU A C 1
ATOM 708 O O . GLU A 1 90 ? 24.784 7.090 -3.600 1.00 52.34 90 GLU A O 1
ATOM 713 N N . PRO A 1 91 ? 26.873 7.921 -3.465 1.00 54.97 91 PRO A N 1
ATOM 714 C CA . PRO A 1 91 ? 27.332 6.858 -2.588 1.00 54.97 91 PRO A CA 1
ATOM 715 C C . PRO A 1 91 ? 26.497 6.931 -1.312 1.00 54.97 91 PRO A C 1
ATOM 717 O O . PRO A 1 91 ? 26.422 7.992 -0.692 1.00 54.97 91 PRO A O 1
ATOM 720 N N . GLN A 1 92 ? 25.847 5.821 -0.942 1.00 55.78 92 GLN A N 1
ATOM 721 C CA . GLN A 1 92 ? 25.186 5.746 0.357 1.00 55.78 92 GLN A CA 1
ATOM 722 C C . GLN A 1 92 ? 26.203 6.174 1.423 1.00 55.78 92 GLN A C 1
ATOM 724 O O . GLN A 1 92 ? 27.348 5.711 1.348 1.00 55.78 92 GLN A O 1
ATOM 729 N N . PRO A 1 93 ? 25.828 7.083 2.342 1.00 53.28 93 PRO A N 1
ATOM 730 C CA . PRO A 1 93 ? 26.750 7.613 3.334 1.00 53.28 93 PRO A CA 1
ATOM 731 C C . PRO A 1 93 ? 27.421 6.446 4.055 1.00 53.28 93 PRO A C 1
ATOM 733 O O . PRO A 1 93 ? 26.742 5.538 4.539 1.00 53.28 93 PRO A O 1
ATOM 736 N N . GLU A 1 94 ? 28.756 6.435 4.051 1.00 56.31 94 GLU A N 1
ATOM 737 C CA . GLU A 1 94 ? 29.508 5.453 4.824 1.00 56.31 94 GLU A CA 1
ATOM 738 C C . GLU A 1 94 ? 29.059 5.566 6.289 1.00 56.31 94 GLU A C 1
ATOM 740 O O . GLU A 1 94 ? 28.942 6.687 6.794 1.00 56.31 94 GLU A O 1
ATOM 745 N N . PRO A 1 95 ? 28.751 4.439 6.957 1.00 62.62 95 PRO A N 1
ATOM 746 C CA . PRO A 1 95 ? 28.327 4.464 8.348 1.00 62.62 95 PRO A CA 1
ATOM 747 C C . PRO A 1 95 ? 29.396 5.170 9.182 1.00 62.62 95 PRO A C 1
ATOM 749 O O . PRO A 1 95 ? 30.586 4.867 9.049 1.00 62.62 95 PRO A O 1
ATOM 752 N N . GLU A 1 96 ? 28.971 6.134 10.004 1.00 68.62 96 GLU A N 1
ATOM 753 C CA . GLU A 1 96 ? 29.880 6.870 10.879 1.00 68.62 96 GLU A CA 1
ATOM 754 C C . GLU A 1 96 ? 30.707 5.886 11.724 1.00 68.62 96 GLU A C 1
ATOM 756 O O . GLU A 1 96 ? 30.167 4.883 12.204 1.00 68.62 96 GLU A O 1
ATOM 761 N N . PRO A 1 97 ? 32.019 6.134 11.885 1.00 66.00 97 PRO A N 1
ATOM 762 C CA . PRO A 1 97 ? 32.887 5.250 12.645 1.00 66.00 97 PRO A CA 1
ATOM 763 C C . PRO A 1 97 ? 32.380 5.138 14.083 1.00 66.00 97 PRO A C 1
ATOM 765 O O . PRO A 1 97 ? 32.199 6.149 14.765 1.00 66.00 97 PRO A O 1
ATOM 768 N N . GLU A 1 98 ? 32.158 3.901 14.536 1.00 69.44 98 GLU A N 1
ATOM 769 C CA . GLU A 1 98 ? 31.811 3.627 15.928 1.00 69.44 98 GLU A CA 1
ATOM 770 C C . GLU A 1 98 ? 32.862 4.263 16.858 1.00 69.44 98 GLU A C 1
ATOM 772 O O . GLU A 1 98 ? 34.064 4.173 16.578 1.00 69.44 98 GLU A O 1
ATOM 777 N N . PRO A 1 99 ? 32.436 4.926 17.949 1.00 71.31 99 PRO A N 1
ATOM 778 C CA . PRO A 1 99 ? 33.351 5.574 18.876 1.00 71.31 99 PRO A CA 1
ATOM 779 C C . PRO A 1 99 ? 34.335 4.553 19.456 1.00 71.31 99 PRO A C 1
ATOM 781 O O . PRO A 1 99 ? 33.933 3.499 19.954 1.00 71.31 99 PRO A O 1
ATOM 784 N N . GLU A 1 100 ? 35.631 4.878 19.389 1.00 68.00 100 GLU A N 1
ATOM 785 C CA . GLU A 1 100 ? 36.685 4.042 19.962 1.00 68.00 100 GLU A CA 1
ATOM 786 C C . GLU A 1 100 ? 36.419 3.805 21.460 1.00 68.00 100 GLU A C 1
ATOM 788 O O . GLU A 1 100 ? 36.149 4.760 22.196 1.00 68.00 100 GLU A O 1
ATOM 793 N N . PRO A 1 101 ? 36.491 2.548 21.936 1.00 67.62 101 PRO A N 1
ATOM 794 C CA . PRO A 1 101 ? 36.278 2.239 23.340 1.00 67.62 101 PRO A CA 1
ATOM 795 C C . PRO A 1 101 ? 37.380 2.869 24.201 1.00 67.62 101 PRO A C 1
ATOM 797 O O . PRO A 1 101 ? 38.572 2.691 23.943 1.00 67.62 101 PRO A O 1
ATOM 800 N N . GLU A 1 102 ? 36.971 3.586 25.250 1.00 68.38 102 GLU A N 1
ATOM 801 C CA . GLU A 1 102 ? 37.883 4.142 26.249 1.00 68.38 102 GLU A CA 1
ATOM 802 C C . GLU A 1 102 ? 38.722 3.031 26.920 1.00 68.38 102 GLU A C 1
ATOM 804 O O . GLU A 1 102 ? 38.221 1.925 27.156 1.00 68.38 102 GLU A O 1
ATOM 809 N N . PRO A 1 103 ? 40.003 3.295 27.244 1.00 63.47 103 PRO A N 1
ATOM 810 C CA . PRO A 1 103 ? 40.899 2.293 27.805 1.00 63.47 103 PRO A CA 1
ATOM 811 C C . PRO A 1 103 ? 40.443 1.856 29.203 1.00 63.47 103 PRO A C 1
ATOM 813 O O . PRO A 1 103 ? 40.454 2.636 30.157 1.00 63.47 103 PRO A O 1
ATOM 816 N N . ALA A 1 104 ? 40.077 0.578 29.320 1.00 56.56 104 ALA A N 1
ATOM 817 C CA . ALA A 1 104 ? 39.787 -0.074 30.587 1.00 56.56 104 ALA A CA 1
ATOM 818 C C . ALA A 1 104 ? 41.036 -0.074 31.481 1.00 56.56 104 ALA A C 1
ATOM 820 O O . ALA A 1 104 ? 42.097 -0.563 31.093 1.00 56.56 104 ALA A O 1
ATOM 821 N N . ALA A 1 105 ? 40.897 0.489 32.680 1.00 58.66 105 ALA A N 1
ATOM 822 C CA . ALA A 1 105 ? 41.905 0.413 33.724 1.00 58.66 105 ALA A CA 1
ATOM 823 C C . ALA A 1 105 ? 42.080 -1.044 34.181 1.00 58.66 105 ALA A C 1
ATOM 825 O O . ALA A 1 105 ? 41.102 -1.726 34.489 1.00 58.66 105 ALA A O 1
ATOM 826 N N . ASP A 1 106 ? 43.336 -1.485 34.232 1.00 60.84 106 ASP A N 1
ATOM 827 C CA . ASP A 1 106 ? 43.760 -2.796 34.712 1.00 60.84 106 ASP A CA 1
ATOM 828 C C . ASP A 1 106 ? 43.242 -3.059 36.137 1.00 60.84 106 ASP A C 1
ATOM 830 O O . ASP A 1 106 ? 43.726 -2.478 37.112 1.00 60.84 106 ASP A O 1
ATOM 834 N N . ALA A 1 107 ? 42.268 -3.961 36.256 1.00 56.03 107 ALA A N 1
ATOM 835 C CA . ALA A 1 107 ? 41.859 -4.573 37.513 1.00 56.03 107 ALA A CA 1
ATOM 836 C C . ALA A 1 107 ? 42.190 -6.070 37.456 1.00 56.03 107 ALA A C 1
ATOM 838 O O . ALA A 1 107 ? 41.792 -6.776 36.528 1.00 56.03 107 ALA A O 1
ATOM 839 N N . GLU A 1 108 ? 42.976 -6.517 38.434 1.00 51.03 108 GLU A N 1
ATOM 840 C CA . GLU A 1 108 ? 43.459 -7.886 38.601 1.00 51.03 108 GLU A CA 1
ATOM 841 C C . GLU A 1 108 ? 42.332 -8.928 38.539 1.00 51.03 108 GLU A C 1
ATOM 843 O O . GLU A 1 108 ? 41.302 -8.816 39.201 1.00 51.03 108 GLU A O 1
ATOM 848 N N . LEU A 1 109 ? 42.587 -9.961 37.734 1.00 51.16 109 LEU A N 1
ATOM 849 C CA . LEU A 1 109 ? 41.754 -11.136 37.505 1.00 51.16 109 LEU A CA 1
ATOM 850 C C . LEU A 1 109 ? 41.602 -11.974 38.782 1.00 51.16 109 LEU A C 1
ATOM 852 O O . LEU A 1 109 ? 42.519 -12.713 39.146 1.00 51.16 109 LEU A O 1
ATOM 856 N N . ASP A 1 110 ? 40.415 -11.932 39.386 1.00 56.09 110 ASP A N 1
ATOM 857 C CA . ASP A 1 110 ? 39.896 -13.044 40.183 1.00 56.09 110 ASP A CA 1
ATOM 858 C C . ASP A 1 110 ? 38.947 -13.872 39.300 1.00 56.09 110 ASP A C 1
ATOM 860 O O . ASP A 1 110 ? 38.138 -13.335 38.540 1.00 56.09 110 ASP A O 1
ATOM 864 N N . LEU A 1 111 ? 39.122 -15.192 39.319 1.00 57.78 111 LEU A N 1
ATOM 865 C CA . LEU A 1 111 ? 38.456 -16.137 38.420 1.00 57.78 111 LEU A CA 1
ATOM 866 C C . LEU A 1 111 ? 36.984 -16.301 38.818 1.00 57.78 111 LEU A C 1
ATOM 868 O O . LEU A 1 111 ? 36.625 -17.230 39.543 1.00 57.78 111 LEU A O 1
ATOM 872 N N . GLU A 1 112 ? 36.126 -15.414 38.319 1.00 58.62 112 GLU A N 1
ATOM 873 C CA . GLU A 1 112 ? 34.679 -15.576 38.431 1.00 58.62 112 GLU A CA 1
ATOM 874 C C . GLU A 1 112 ? 34.140 -16.669 37.481 1.00 58.62 112 GLU A C 1
ATOM 876 O O . GLU A 1 112 ? 34.671 -16.883 36.384 1.00 58.62 112 GLU A O 1
ATOM 881 N N . PRO A 1 113 ? 33.091 -17.404 37.907 1.00 64.12 113 PRO A N 1
ATOM 882 C CA . PRO A 1 113 ? 32.453 -18.460 37.121 1.00 64.12 113 PRO A CA 1
ATOM 883 C C . PRO A 1 113 ? 31.896 -17.921 35.791 1.00 64.12 113 PRO A C 1
ATOM 885 O O . PRO A 1 113 ? 31.681 -16.717 35.659 1.00 64.12 113 PRO A O 1
ATOM 888 N N . PRO A 1 114 ? 31.653 -18.789 34.787 1.00 51.09 114 PRO A N 1
ATOM 889 C CA . PRO A 1 114 ? 31.308 -18.365 33.433 1.00 51.09 114 PRO A CA 1
ATOM 890 C C . PRO A 1 114 ? 30.130 -17.390 33.436 1.00 51.09 114 PRO A C 1
ATOM 892 O O . PRO A 1 114 ? 29.002 -17.766 33.757 1.00 51.09 114 PRO A O 1
ATOM 895 N N . LEU A 1 115 ? 30.418 -16.142 33.054 1.00 44.78 115 LEU A N 1
ATOM 896 C CA . LEU A 1 115 ? 29.430 -15.096 32.839 1.00 44.78 115 LEU A CA 1
ATOM 897 C C . LEU A 1 115 ? 28.426 -15.590 31.796 1.00 44.78 115 LEU A C 1
ATOM 899 O O . LEU A 1 115 ? 28.706 -15.647 30.595 1.00 44.78 115 LEU A O 1
ATOM 903 N N . THR A 1 116 ? 27.231 -15.945 32.257 1.00 49.72 116 THR A N 1
ATOM 904 C CA . THR A 1 116 ? 26.040 -15.969 31.413 1.00 49.72 116 THR A CA 1
ATOM 905 C C . THR A 1 116 ? 25.939 -14.604 30.752 1.00 49.72 116 THR A C 1
ATOM 907 O O . THR A 1 116 ? 25.879 -13.595 31.451 1.00 49.72 116 THR A O 1
ATOM 910 N N . LYS A 1 117 ? 25.977 -14.560 29.414 1.00 48.22 117 LYS A N 1
ATOM 911 C CA . LYS A 1 117 ? 25.838 -13.327 28.632 1.00 48.22 117 LYS A CA 1
ATOM 912 C C . LYS A 1 117 ? 24.517 -12.655 29.006 1.00 48.22 117 LYS A C 1
ATOM 914 O O . LYS A 1 117 ? 23.467 -13.032 28.495 1.00 48.22 117 LYS A O 1
ATOM 919 N N . VAL A 1 118 ? 24.566 -11.681 29.908 1.00 47.38 118 VAL A N 1
ATOM 920 C CA . VAL A 1 118 ? 23.408 -10.860 30.247 1.00 47.38 118 VAL A CA 1
ATOM 921 C C . VAL A 1 118 ? 23.182 -9.937 29.056 1.00 47.38 118 VAL A C 1
ATOM 923 O O . VAL A 1 118 ? 23.983 -9.038 28.805 1.00 47.38 118 VAL A O 1
ATOM 926 N N . LYS A 1 119 ? 22.129 -10.189 28.272 1.00 47.34 119 LYS A N 1
ATOM 927 C CA . LYS A 1 119 ? 21.661 -9.231 27.265 1.00 47.34 119 LYS A CA 1
ATOM 928 C C . LYS A 1 119 ? 21.197 -7.984 28.020 1.00 47.34 119 LYS A C 1
ATOM 930 O O . LYS A 1 119 ? 20.163 -8.007 28.681 1.00 47.34 119 LYS A O 1
ATOM 935 N N . ILE A 1 120 ? 21.982 -6.915 27.964 1.00 44.81 120 ILE A N 1
ATOM 936 C CA . ILE A 1 120 ? 21.601 -5.626 28.539 1.00 44.81 120 ILE A CA 1
ATOM 937 C C . ILE A 1 120 ? 20.624 -4.975 27.556 1.00 44.81 120 ILE A C 1
ATOM 939 O O . ILE A 1 120 ? 20.995 -4.659 26.428 1.00 44.81 120 ILE A O 1
ATOM 943 N N . ASN A 1 121 ? 19.367 -4.816 27.969 1.00 43.41 121 ASN A N 1
ATOM 944 C CA . ASN A 1 121 ? 18.363 -4.081 27.206 1.00 43.41 121 ASN A CA 1
ATOM 945 C C . ASN A 1 121 ? 18.726 -2.586 27.225 1.00 43.41 121 ASN A C 1
ATOM 947 O O . ASN A 1 121 ? 18.700 -1.954 28.279 1.00 43.41 121 ASN A O 1
ATOM 951 N N . THR A 1 122 ? 19.090 -2.026 26.072 1.00 44.66 122 THR A N 1
ATOM 952 C CA . THR A 1 122 ? 19.428 -0.600 25.911 1.00 44.66 122 THR A CA 1
ATOM 953 C C . THR A 1 122 ? 18.204 0.282 25.646 1.00 44.66 122 THR A C 1
ATOM 955 O O . THR A 1 122 ? 18.347 1.487 25.452 1.00 44.66 122 THR A O 1
ATOM 958 N N . THR A 1 123 ? 16.994 -0.285 25.651 1.00 45.06 123 THR A N 1
ATOM 959 C CA . THR A 1 123 ? 15.743 0.440 25.397 1.00 45.06 123 THR A CA 1
ATOM 960 C C . THR A 1 123 ? 14.871 0.489 26.652 1.00 45.06 123 THR A C 1
ATOM 962 O O . THR A 1 123 ? 14.807 -0.463 27.424 1.00 45.06 123 THR A O 1
ATOM 965 N N . ALA A 1 124 ? 14.166 1.603 26.871 1.00 47.75 124 ALA A N 1
ATOM 966 C CA . ALA A 1 124 ? 13.324 1.828 28.054 1.00 47.75 124 ALA A CA 1
ATOM 967 C C . ALA A 1 124 ? 12.004 1.017 28.068 1.00 47.75 124 ALA A C 1
ATOM 969 O O . ALA A 1 124 ? 11.111 1.301 28.868 1.00 47.75 124 ALA A O 1
ATOM 970 N N . PHE A 1 125 ? 11.843 0.028 27.182 1.00 49.03 125 PHE A N 1
ATOM 971 C CA . PHE A 1 125 ? 10.646 -0.808 27.127 1.00 49.03 125 PHE A CA 1
ATOM 972 C C . PHE A 1 125 ? 10.707 -1.905 28.195 1.00 49.03 125 PHE A C 1
ATOM 974 O O . PHE A 1 125 ? 11.601 -2.749 28.196 1.00 49.03 125 PHE A O 1
ATOM 981 N N . ALA A 1 126 ? 9.729 -1.888 29.104 1.00 47.91 126 ALA A N 1
ATOM 982 C CA . ALA A 1 126 ? 9.632 -2.808 30.238 1.00 47.91 126 ALA A CA 1
ATOM 983 C C . ALA A 1 126 ? 9.050 -4.190 29.884 1.00 47.91 126 ALA A C 1
ATOM 985 O O . ALA A 1 126 ? 8.992 -5.060 30.750 1.00 47.91 126 ALA A O 1
ATOM 986 N N . PHE A 1 127 ? 8.599 -4.395 28.643 1.00 49.53 127 PHE A N 1
ATOM 987 C CA . PHE A 1 127 ? 7.984 -5.646 28.214 1.00 49.53 127 PHE A CA 1
ATOM 988 C C . PHE A 1 127 ? 8.889 -6.368 27.218 1.00 49.53 127 PHE A C 1
ATOM 990 O O . PHE A 1 127 ? 9.025 -5.946 26.071 1.00 49.53 127 PHE A O 1
ATOM 997 N N . TRP A 1 128 ? 9.498 -7.455 27.683 1.00 57.94 128 TRP A N 1
ATOM 998 C CA . TRP A 1 128 ? 10.097 -8.481 26.842 1.00 57.94 128 TRP A CA 1
ATOM 999 C C . TRP A 1 128 ? 9.261 -9.747 27.044 1.00 57.94 128 TRP A C 1
ATOM 1001 O O . TRP A 1 128 ? 9.027 -10.103 28.204 1.00 57.94 128 TRP A O 1
ATOM 1011 N N . PRO A 1 129 ? 8.766 -10.401 25.981 1.00 55.84 129 PRO A N 1
ATOM 1012 C CA . PRO A 1 129 ? 8.102 -11.682 26.145 1.00 55.84 129 PRO A CA 1
ATOM 1013 C C . PRO A 1 129 ? 9.100 -12.676 26.746 1.00 55.84 129 PRO A C 1
ATOM 1015 O O . PRO A 1 129 ? 10.307 -12.592 26.496 1.00 55.84 129 PRO A O 1
ATOM 1018 N N . ASP A 1 130 ? 8.598 -13.580 27.582 1.00 66.00 130 ASP A N 1
ATOM 1019 C CA . ASP A 1 130 ? 9.400 -14.655 28.159 1.00 66.00 130 ASP A CA 1
ATOM 1020 C C . ASP A 1 130 ? 10.057 -15.448 27.013 1.00 66.00 130 ASP A C 1
ATOM 1022 O O . ASP A 1 130 ? 9.371 -15.820 26.063 1.00 66.00 130 ASP A O 1
ATOM 1026 N N . GLU A 1 131 ? 11.377 -15.680 27.059 1.00 68.50 131 GLU A N 1
ATOM 1027 C CA . GLU A 1 131 ? 12.076 -16.419 25.992 1.00 68.50 131 GLU A CA 1
ATOM 1028 C C . GLU A 1 131 ? 11.501 -17.837 25.827 1.00 68.50 131 GLU A C 1
ATOM 1030 O O . GLU A 1 131 ? 11.561 -18.387 24.731 1.00 68.50 131 GLU A O 1
ATOM 1035 N N . SER A 1 132 ? 10.877 -18.400 26.868 1.00 71.44 132 SER A N 1
ATOM 1036 C CA . SER A 1 132 ? 10.168 -19.682 26.768 1.00 71.44 132 SER A CA 1
ATOM 1037 C C . SER A 1 132 ? 8.921 -19.625 25.878 1.00 71.44 132 SER A C 1
ATOM 1039 O O . SER A 1 132 ? 8.611 -20.610 25.215 1.00 71.44 132 SER A O 1
ATOM 1041 N N . ALA A 1 133 ? 8.262 -18.467 25.764 1.00 65.06 133 ALA A N 1
ATOM 1042 C CA . ALA A 1 133 ? 7.127 -18.272 24.860 1.00 65.06 133 ALA A CA 1
ATOM 1043 C C . ALA A 1 133 ? 7.546 -18.223 23.376 1.00 65.06 133 ALA A C 1
ATOM 1045 O O . ALA A 1 133 ? 6.692 -18.249 22.497 1.00 65.06 133 ALA A O 1
ATOM 1046 N N . LEU A 1 134 ? 8.852 -18.153 23.077 1.00 64.44 134 LEU A N 1
ATOM 1047 C CA . LEU A 1 134 ? 9.380 -18.250 21.707 1.00 64.44 134 LEU A CA 1
ATOM 1048 C C . LEU A 1 134 ? 9.484 -19.692 21.210 1.00 64.44 134 LEU A C 1
ATOM 1050 O O . LEU A 1 134 ? 9.670 -19.909 20.013 1.00 64.44 134 LEU A O 1
ATOM 1054 N N . GLU A 1 135 ? 9.420 -20.661 22.124 1.00 72.88 135 GLU A N 1
ATOM 1055 C CA . GLU A 1 135 ? 9.411 -22.085 21.787 1.00 72.88 135 GLU A CA 1
ATOM 1056 C C . GLU A 1 135 ? 7.993 -22.609 21.544 1.00 72.88 135 GLU A C 1
ATOM 1058 O O . GLU A 1 135 ? 7.837 -23.671 20.935 1.00 72.88 135 GLU A O 1
ATOM 1063 N N . ASP A 1 136 ? 6.968 -21.863 21.970 1.00 69.12 136 ASP A N 1
ATOM 1064 C CA . ASP A 1 136 ? 5.584 -22.190 21.659 1.00 69.12 136 ASP A CA 1
ATOM 1065 C C . ASP A 1 136 ? 5.365 -22.015 20.147 1.00 69.12 136 ASP A C 1
ATOM 1067 O O . ASP A 1 136 ? 5.600 -20.928 19.605 1.00 69.12 136 ASP A O 1
ATOM 1071 N N . PRO A 1 137 ? 4.953 -23.074 19.425 1.00 62.41 137 PRO A N 1
ATOM 1072 C CA . PRO A 1 137 ? 4.692 -22.959 18.002 1.00 62.41 137 PRO A CA 1
ATOM 1073 C C . PRO A 1 137 ? 3.585 -21.928 17.792 1.00 62.41 137 PRO A C 1
ATOM 1075 O O . PRO A 1 137 ? 2.511 -22.033 18.392 1.00 62.41 137 PRO A O 1
ATOM 1078 N N . LEU A 1 138 ? 3.844 -20.936 16.934 1.00 60.16 138 LEU A N 1
ATOM 1079 C CA . LEU A 1 138 ? 2.776 -20.060 16.473 1.00 60.16 138 LEU A CA 1
ATOM 1080 C C . LEU A 1 138 ? 1.687 -20.927 15.830 1.00 60.16 138 LEU A C 1
ATOM 1082 O O . LEU A 1 138 ? 2.021 -21.917 15.170 1.00 60.16 138 LEU A O 1
ATOM 1086 N N . PRO A 1 139 ? 0.402 -20.581 16.012 1.00 60.12 139 PRO A N 1
ATOM 1087 C CA . PRO A 1 139 ? -0.651 -21.214 15.239 1.00 60.12 139 PRO A CA 1
ATOM 1088 C C . PRO A 1 139 ? -0.298 -21.076 13.754 1.00 60.12 139 PRO A C 1
ATOM 1090 O O . PRO A 1 139 ? 0.006 -19.981 13.275 1.00 60.12 139 PRO A O 1
ATOM 1093 N N . ASP A 1 140 ? -0.264 -22.207 13.057 1.00 62.47 140 ASP A N 1
ATOM 1094 C CA . ASP A 1 140 ? 0.036 -22.280 11.632 1.00 62.47 140 ASP A CA 1
ATOM 1095 C C . ASP A 1 140 ? -1.224 -21.890 10.855 1.00 62.47 140 ASP A C 1
ATOM 1097 O O . ASP A 1 140 ? -2.056 -22.731 10.537 1.00 62.47 140 ASP A O 1
ATOM 1101 N N . ILE A 1 141 ? -1.411 -20.586 10.631 1.00 61.03 141 ILE A N 1
ATOM 1102 C CA . ILE A 1 141 ? -2.618 -20.029 9.997 1.00 61.03 141 ILE A CA 1
ATOM 1103 C C . ILE A 1 141 ? -2.400 -19.908 8.479 1.00 61.03 141 ILE A C 1
ATOM 1105 O O . ILE A 1 141 ? -2.672 -18.869 7.870 1.00 61.03 141 ILE A O 1
ATOM 1109 N N . GLU A 1 142 ? -1.819 -20.938 7.863 1.00 64.44 142 GLU A N 1
ATOM 1110 C CA . GLU A 1 142 ? -1.627 -20.989 6.410 1.00 64.44 142 GLU A CA 1
ATOM 1111 C C . GLU A 1 142 ? -2.920 -21.333 5.657 1.00 64.44 142 GLU A C 1
ATOM 1113 O O . GLU A 1 142 ? -3.048 -20.965 4.487 1.00 64.44 142 GLU A O 1
ATOM 1118 N N . ASP A 1 143 ? -3.898 -21.966 6.315 1.00 69.19 143 ASP A N 1
ATOM 1119 C CA . ASP A 1 143 ? -5.144 -22.402 5.681 1.00 69.19 143 ASP A CA 1
ATOM 1120 C C . ASP A 1 143 ? -6.336 -21.506 6.075 1.00 69.19 143 ASP A C 1
ATOM 1122 O O . ASP A 1 143 ? -6.547 -21.167 7.243 1.00 69.19 143 ASP A O 1
ATOM 1126 N N . ASP A 1 144 ? -7.159 -21.130 5.090 1.00 67.88 144 ASP A N 1
ATOM 1127 C CA . ASP A 1 144 ? -8.346 -20.279 5.289 1.00 67.88 144 ASP A CA 1
ATOM 1128 C C . ASP A 1 144 ? -9.381 -20.939 6.229 1.00 67.88 144 ASP A C 1
ATOM 1130 O O . ASP A 1 144 ? -10.294 -20.271 6.727 1.00 67.88 144 ASP A O 1
ATOM 1134 N N . SER A 1 145 ? -9.233 -22.243 6.510 1.00 68.00 145 SER A N 1
ATOM 1135 C CA . SER A 1 145 ? -10.021 -22.979 7.506 1.00 68.00 145 SER A CA 1
ATOM 1136 C C . SER A 1 145 ? -9.914 -22.406 8.919 1.00 68.00 145 SER A C 1
ATOM 1138 O O . SER A 1 145 ? -10.850 -22.564 9.706 1.00 68.00 145 SER A O 1
ATOM 1140 N N . ASP A 1 146 ? -8.829 -21.694 9.219 1.00 80.44 146 ASP A N 1
ATOM 1141 C CA . ASP A 1 146 ? -8.506 -21.226 10.569 1.00 80.44 146 ASP A CA 1
ATOM 1142 C C . ASP A 1 146 ? -8.937 -19.771 10.801 1.00 80.44 146 ASP A C 1
ATOM 1144 O O . ASP A 1 146 ? -8.847 -19.238 11.908 1.00 80.44 146 ASP A O 1
ATOM 1148 N N . MET A 1 147 ? -9.494 -19.120 9.776 1.00 83.44 147 MET A N 1
ATOM 1149 C CA . MET A 1 147 ? -10.032 -17.762 9.876 1.00 83.44 147 MET A CA 1
ATOM 1150 C C . MET A 1 147 ? -11.151 -17.666 10.923 1.00 83.44 147 MET A C 1
ATOM 1152 O O . MET A 1 147 ? -11.244 -16.688 11.663 1.00 83.44 147 MET A O 1
ATOM 1156 N N . ASP A 1 148 ? -11.979 -18.703 11.019 1.00 84.81 148 ASP A N 1
ATOM 1157 C CA . ASP A 1 148 ? -13.069 -18.803 11.988 1.00 84.81 148 ASP A CA 1
ATOM 1158 C C . ASP A 1 148 ? -12.559 -18.925 13.432 1.00 84.81 148 ASP A C 1
ATOM 1160 O O . ASP A 1 148 ? -13.200 -18.443 14.368 1.00 84.81 148 ASP A O 1
ATOM 1164 N N . GLU A 1 149 ? -11.422 -19.594 13.623 1.00 87.19 149 GLU A N 1
ATOM 1165 C CA . GLU A 1 149 ? -10.761 -19.716 14.921 1.00 87.19 149 GLU A CA 1
ATOM 1166 C C . GLU A 1 149 ? -10.079 -18.402 15.302 1.00 87.19 149 GLU A C 1
ATOM 1168 O O . GLU A 1 149 ? -10.298 -17.892 16.401 1.00 87.19 149 GLU A O 1
ATOM 1173 N N . TRP A 1 150 ? -9.370 -17.785 14.356 1.00 87.38 150 TRP A N 1
ATOM 1174 C CA . TRP A 1 150 ? -8.741 -16.479 14.529 1.00 87.38 150 TRP A CA 1
ATOM 1175 C C . TRP A 1 150 ? -9.747 -15.384 14.909 1.00 87.38 150 TRP A C 1
ATOM 1177 O O . TRP A 1 150 ? -9.552 -14.680 15.898 1.00 87.38 150 TRP A O 1
ATOM 1187 N N . LEU A 1 151 ? -10.887 -15.286 14.214 1.00 89.12 151 LEU A N 1
ATOM 1188 C CA . LEU A 1 151 ? -11.944 -14.323 14.554 1.00 89.12 151 LEU A CA 1
ATOM 1189 C C . LEU A 1 151 ? -12.570 -14.586 15.942 1.00 89.12 151 LEU A C 1
ATOM 1191 O O . LEU A 1 151 ? -13.138 -13.678 16.555 1.00 89.12 151 LEU A O 1
ATOM 1195 N N . ARG A 1 152 ? -12.463 -15.812 16.471 1.00 88.94 152 ARG A N 1
ATOM 1196 C CA . ARG A 1 152 ? -12.944 -16.184 17.813 1.00 88.94 152 ARG A CA 1
ATOM 1197 C C . ARG A 1 152 ? -11.892 -16.022 18.911 1.00 88.94 152 ARG A C 1
ATOM 1199 O O . ARG A 1 152 ? -12.267 -16.112 20.079 1.00 88.94 152 ARG A O 1
ATOM 1206 N N . ALA A 1 153 ? -10.630 -15.758 18.568 1.00 86.88 153 ALA A N 1
ATOM 1207 C CA . ALA A 1 153 ? -9.524 -15.682 19.523 1.00 86.88 153 ALA A CA 1
ATOM 1208 C C . ALA A 1 153 ? -9.627 -14.493 20.501 1.00 86.88 153 ALA A C 1
ATOM 1210 O O . ALA A 1 153 ? -8.998 -14.512 21.556 1.00 86.88 153 ALA A O 1
ATOM 1211 N N . GLY A 1 154 ? -10.459 -13.492 20.196 1.00 88.12 154 GLY A N 1
ATOM 1212 C CA . GLY A 1 154 ? -10.487 -12.231 20.941 1.00 88.12 154 GLY A CA 1
ATOM 1213 C C . GLY A 1 154 ? -9.443 -11.246 20.409 1.00 88.12 154 GLY A C 1
ATOM 1214 O O . GLY A 1 154 ? -8.564 -11.609 19.630 1.00 88.12 154 GLY A O 1
ATOM 1215 N N . LEU A 1 155 ? -9.552 -9.981 20.811 1.00 88.50 155 LEU A N 1
ATOM 1216 C CA . LEU A 1 155 ? -8.640 -8.925 20.364 1.00 88.50 155 LEU A CA 1
ATOM 1217 C C . LEU A 1 155 ? -7.231 -9.103 20.953 1.00 88.50 155 LEU A C 1
ATOM 1219 O O . LEU A 1 155 ? -6.273 -8.559 20.412 1.00 88.50 155 LEU A O 1
ATOM 1223 N N . SER A 1 156 ? -7.106 -9.851 22.057 1.00 85.75 156 SER A N 1
ATOM 1224 C CA . SER A 1 156 ? -5.855 -10.057 22.799 1.00 85.75 156 SER A CA 1
ATOM 1225 C C . SER A 1 156 ? -5.184 -8.748 23.244 1.00 85.75 156 SER A C 1
ATOM 1227 O O . SER A 1 156 ? -3.968 -8.682 23.410 1.00 85.75 156 SER A O 1
ATOM 1229 N N . ASP A 1 157 ? -5.982 -7.697 23.463 1.00 83.81 157 ASP A N 1
ATOM 1230 C CA . ASP A 1 157 ? -5.550 -6.407 24.009 1.00 83.81 157 ASP A CA 1
ATOM 1231 C C . ASP A 1 157 ? -6.026 -6.309 25.467 1.00 83.81 157 ASP A C 1
ATOM 1233 O O . ASP A 1 157 ? -7.202 -6.010 25.709 1.00 83.81 157 ASP A O 1
ATOM 1237 N N . PRO A 1 158 ? -5.137 -6.511 26.461 1.00 81.12 158 PRO A N 1
ATOM 1238 C CA . PRO A 1 158 ? -5.522 -6.523 27.869 1.00 81.12 158 PRO A CA 1
ATOM 1239 C C . PRO A 1 158 ? -6.191 -5.227 28.335 1.00 81.12 158 PRO A C 1
ATOM 1241 O O . PRO A 1 158 ? -7.021 -5.260 29.241 1.00 81.12 158 PRO A O 1
ATOM 1244 N N . GLY A 1 159 ? -5.850 -4.080 27.737 1.00 84.62 159 GLY A N 1
ATOM 1245 C CA . GLY A 1 159 ? -6.443 -2.793 28.094 1.00 84.62 159 GLY A CA 1
ATOM 1246 C C . GLY A 1 159 ? -7.870 -2.643 27.567 1.00 84.62 159 GLY A C 1
ATOM 1247 O O . GLY A 1 159 ? -8.721 -2.059 28.239 1.00 84.62 159 GLY A O 1
ATOM 1248 N N . ARG A 1 160 ? -8.152 -3.192 26.381 1.00 81.62 160 ARG A N 1
ATOM 1249 C CA . ARG A 1 160 ? -9.484 -3.144 25.750 1.00 81.62 160 ARG A CA 1
ATOM 1250 C C . ARG A 1 160 ? -10.398 -4.303 26.139 1.00 81.62 160 ARG A C 1
ATOM 1252 O O . ARG A 1 160 ? -11.618 -4.156 26.021 1.00 81.62 160 ARG A O 1
ATOM 1259 N N . GLU A 1 161 ? -9.827 -5.413 26.593 1.00 84.50 161 GLU A N 1
ATOM 1260 C CA . GLU A 1 161 ? -10.529 -6.614 27.074 1.00 84.50 161 GLU A CA 1
ATOM 1261 C C . GLU A 1 161 ? -10.676 -6.661 28.603 1.00 84.50 161 GLU A C 1
ATOM 1263 O O . GLU A 1 161 ? -11.303 -7.571 29.154 1.00 84.50 161 GLU A O 1
ATOM 1268 N N . ALA A 1 162 ? -10.154 -5.653 29.306 1.00 82.88 162 ALA A N 1
ATOM 1269 C CA . ALA A 1 162 ? -10.419 -5.458 30.724 1.00 82.88 162 ALA A CA 1
ATOM 1270 C C . ALA A 1 162 ? -11.931 -5.323 31.014 1.00 82.88 162 ALA A C 1
ATOM 1272 O O . ALA A 1 162 ? -12.748 -4.989 30.150 1.00 82.88 162 ALA A O 1
ATOM 1273 N N . ASP A 1 163 ? -12.309 -5.571 32.269 1.00 85.56 163 ASP A N 1
ATOM 1274 C CA . ASP A 1 163 ? -13.679 -5.430 32.790 1.00 85.56 163 ASP A CA 1
ATOM 1275 C C . ASP A 1 163 ? -14.720 -6.392 32.190 1.00 85.56 163 ASP A C 1
ATOM 1277 O O . ASP A 1 163 ? -15.917 -6.106 32.197 1.00 85.56 163 ASP A O 1
ATOM 1281 N N . GLY A 1 164 ? -14.288 -7.542 31.662 1.00 82.12 164 GLY A N 1
ATOM 1282 C CA . GLY A 1 164 ? -15.198 -8.533 31.076 1.00 82.12 164 GLY A CA 1
ATOM 1283 C C . GLY A 1 164 ? -15.743 -8.135 29.702 1.00 82.12 164 GLY A C 1
ATOM 1284 O O . GLY A 1 164 ? -16.648 -8.792 29.185 1.00 82.12 164 GLY A O 1
ATOM 1285 N N . ARG A 1 165 ? -15.182 -7.087 29.090 1.00 83.81 165 ARG A N 1
ATOM 1286 C CA . ARG A 1 165 ? -15.510 -6.674 27.727 1.00 83.81 165 ARG A CA 1
ATOM 1287 C C . ARG A 1 165 ? -14.956 -7.705 26.753 1.00 83.81 165 ARG A C 1
ATOM 1289 O O . ARG A 1 165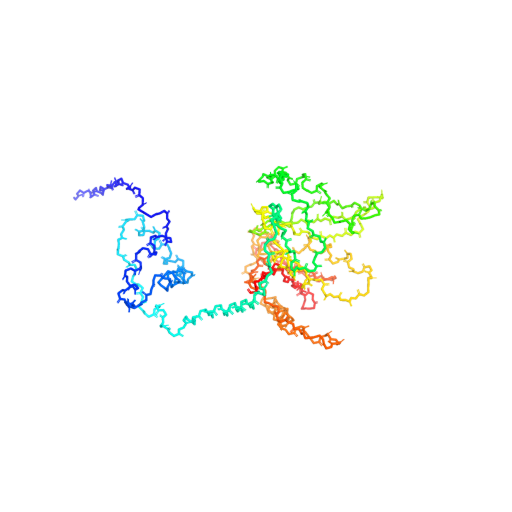 ? -13.756 -7.951 26.724 1.00 83.81 165 ARG A O 1
ATOM 1296 N N . ARG A 1 166 ? -15.832 -8.305 25.946 1.00 87.19 166 ARG A N 1
ATOM 1297 C CA . ARG A 1 166 ? -15.427 -9.261 24.909 1.00 87.19 166 ARG A CA 1
ATOM 1298 C C . ARG A 1 166 ? -15.502 -8.631 23.530 1.00 87.19 166 ARG A C 1
ATOM 1300 O O . ARG A 1 166 ? -16.518 -8.028 23.169 1.00 87.19 166 ARG A O 1
ATOM 1307 N N . TRP A 1 167 ? -14.436 -8.832 22.770 1.00 94.06 167 TRP A N 1
ATOM 1308 C CA . TRP A 1 167 ? -14.369 -8.517 21.354 1.00 94.06 167 TRP A CA 1
ATOM 1309 C C . TRP A 1 167 ? -14.572 -9.784 20.533 1.00 94.06 167 TRP A C 1
ATOM 1311 O O . TRP A 1 167 ? -14.140 -10.868 20.921 1.00 94.06 167 TRP A O 1
ATOM 1321 N N . TYR A 1 168 ? -15.254 -9.635 19.405 1.00 92.12 168 TYR A N 1
ATOM 1322 C CA . TYR A 1 168 ? -15.520 -10.718 18.470 1.00 92.12 168 TYR A CA 1
ATOM 1323 C C . TYR A 1 168 ? -15.087 -10.275 17.083 1.00 92.12 168 TYR A C 1
ATOM 1325 O O . TYR A 1 168 ? -15.561 -9.245 16.595 1.00 92.12 168 TYR A O 1
ATOM 1333 N N . GLY A 1 169 ? -14.221 -11.050 16.442 1.00 93.19 169 GLY A N 1
ATOM 1334 C CA . GLY A 1 169 ? -13.978 -10.932 15.017 1.00 93.19 169 GLY A CA 1
ATOM 1335 C C . GLY A 1 169 ? -15.241 -11.373 14.284 1.00 93.19 169 GLY A C 1
ATOM 1336 O O . GLY A 1 169 ? -15.830 -12.405 14.602 1.00 93.19 169 GLY A O 1
ATOM 1337 N N . THR A 1 170 ? -15.712 -10.559 13.345 1.00 91.81 170 THR A N 1
ATOM 1338 C CA . THR A 1 170 ? -16.995 -10.805 12.660 1.00 91.81 170 THR A CA 1
ATOM 1339 C C . THR A 1 170 ? -16.873 -10.905 11.158 1.00 91.81 170 THR A C 1
ATOM 1341 O O . THR A 1 170 ? -17.629 -11.651 10.538 1.00 91.81 170 THR A O 1
ATOM 1344 N N . HIS A 1 171 ? -15.935 -10.166 10.571 1.00 88.12 171 HIS A N 1
ATOM 1345 C CA . HIS A 1 171 ? -15.755 -10.159 9.133 1.00 88.12 171 HIS A CA 1
ATOM 1346 C C . HIS A 1 171 ? -14.285 -10.035 8.778 1.00 88.12 171 HIS A C 1
ATOM 1348 O O . HIS A 1 171 ? -13.560 -9.235 9.365 1.00 88.12 171 HIS A O 1
ATOM 1354 N N . PHE A 1 172 ? -13.854 -10.810 7.797 1.00 87.25 172 PHE A N 1
ATOM 1355 C CA . PHE A 1 172 ? -12.574 -10.607 7.147 1.00 87.25 172 PHE A CA 1
ATOM 1356 C C . PHE A 1 172 ? -12.767 -9.593 6.019 1.00 87.25 172 PHE A C 1
ATOM 1358 O O . PHE A 1 172 ? -13.626 -9.773 5.160 1.00 87.25 172 PHE A O 1
ATOM 1365 N N . LEU A 1 173 ? -11.998 -8.508 6.056 1.00 82.75 173 LEU A N 1
ATOM 1366 C CA . LEU A 1 173 ? -12.120 -7.399 5.109 1.00 82.75 173 LEU A CA 1
ATOM 1367 C C . LEU A 1 173 ? -11.154 -7.556 3.929 1.00 82.75 173 LEU A C 1
ATOM 1369 O O . LEU A 1 173 ? -11.465 -7.136 2.817 1.00 82.75 173 LEU A O 1
ATOM 1373 N N . GLY A 1 174 ? -9.996 -8.181 4.145 1.00 81.19 174 GLY A N 1
ATOM 1374 C CA . GLY A 1 174 ? -9.033 -8.452 3.084 1.00 81.19 174 GLY A CA 1
ATOM 1375 C C . GLY A 1 174 ? -7.669 -8.884 3.608 1.00 81.19 174 GLY A C 1
ATOM 1376 O O . GLY A 1 174 ? -7.369 -8.744 4.793 1.00 81.19 174 GLY A O 1
ATOM 1377 N N . ARG A 1 175 ? -6.830 -9.397 2.707 1.00 85.94 175 ARG A N 1
ATOM 1378 C CA . ARG A 1 175 ? -5.431 -9.754 2.968 1.00 85.94 175 ARG A CA 1
ATOM 1379 C C . ARG A 1 175 ? -4.543 -9.070 1.941 1.00 85.94 175 ARG A C 1
ATOM 1381 O O . ARG A 1 175 ? -4.837 -9.098 0.749 1.00 85.94 175 ARG A O 1
ATOM 1388 N N . GLY A 1 176 ? -3.488 -8.438 2.432 1.00 81.75 176 GLY A N 1
ATOM 1389 C CA . GLY A 1 176 ? -2.402 -7.867 1.651 1.00 81.75 176 GLY A CA 1
ATOM 1390 C C . GLY A 1 176 ? -1.107 -8.646 1.868 1.00 81.75 176 GLY A C 1
ATOM 1391 O O . GLY A 1 176 ? -1.050 -9.607 2.630 1.00 81.75 176 GLY A O 1
ATOM 1392 N N . SER A 1 177 ? -0.036 -8.198 1.215 1.00 79.25 177 SER A N 1
ATOM 1393 C CA . SER A 1 177 ? 1.311 -8.782 1.339 1.00 79.25 177 SER A CA 1
ATOM 1394 C C . SER A 1 177 ? 1.904 -8.688 2.750 1.00 79.25 177 SER A C 1
ATOM 1396 O O . SER A 1 177 ? 2.874 -9.366 3.064 1.00 79.25 177 SER A O 1
ATOM 1398 N N . THR A 1 178 ? 1.340 -7.822 3.585 1.00 80.31 178 THR A N 1
ATOM 1399 C CA . THR A 1 178 ? 1.835 -7.446 4.913 1.00 80.31 178 THR A CA 1
ATOM 1400 C C . THR A 1 178 ? 0.906 -7.899 6.036 1.00 80.31 178 THR A C 1
ATOM 1402 O O . THR A 1 178 ? 1.129 -7.544 7.191 1.00 80.31 178 THR A O 1
ATOM 1405 N N . GLY A 1 179 ? -0.155 -8.642 5.719 1.00 87.25 179 GLY A N 1
ATOM 1406 C CA . GLY A 1 179 ? -1.092 -9.148 6.710 1.00 87.25 179 GLY A CA 1
ATOM 1407 C C . GLY A 1 179 ? -2.542 -9.103 6.272 1.00 87.25 179 GLY A C 1
ATOM 1408 O O . GLY A 1 179 ? -2.875 -8.902 5.105 1.00 87.25 179 GLY A O 1
ATOM 1409 N N . ARG A 1 180 ? -3.425 -9.269 7.244 1.00 89.06 180 ARG A N 1
ATOM 1410 C CA . ARG A 1 180 ? -4.872 -9.352 7.065 1.00 89.06 180 ARG A CA 1
ATOM 1411 C C . ARG A 1 180 ? -5.587 -8.287 7.868 1.00 89.06 180 ARG A C 1
ATOM 1413 O O . ARG A 1 180 ? -5.134 -7.862 8.923 1.00 89.06 180 ARG A O 1
ATOM 1420 N N . ILE A 1 181 ? -6.737 -7.868 7.366 1.00 88.06 181 ILE A N 1
ATOM 1421 C CA . ILE A 1 181 ? -7.598 -6.880 7.998 1.00 88.06 181 ILE A CA 1
ATOM 1422 C C . ILE A 1 181 ? -8.937 -7.543 8.292 1.00 88.06 181 ILE A C 1
ATOM 1424 O O . ILE A 1 181 ? -9.532 -8.196 7.433 1.00 88.06 181 ILE A O 1
ATOM 1428 N N . SER A 1 182 ? -9.428 -7.364 9.511 1.00 91.06 182 SER A N 1
ATOM 1429 C CA . SER A 1 182 ? -10.725 -7.868 9.953 1.00 91.06 182 SER A CA 1
ATOM 1430 C C . SER A 1 182 ? -11.492 -6.827 10.756 1.00 91.06 182 SER A C 1
ATOM 1432 O O . SER A 1 182 ? -10.919 -5.931 11.374 1.00 91.06 182 SER A O 1
ATOM 1434 N N . LEU A 1 183 ? -12.815 -6.947 10.735 1.00 88.88 183 LEU A N 1
ATOM 1435 C CA . LEU A 1 183 ? -13.739 -6.156 11.529 1.00 88.88 183 LEU A CA 1
ATOM 1436 C C . LEU A 1 183 ? -14.028 -6.861 12.854 1.00 88.88 183 LEU A C 1
ATOM 1438 O O . LEU A 1 183 ? -14.578 -7.969 12.882 1.00 88.88 183 LEU A O 1
ATOM 1442 N N . TRP A 1 184 ? -13.735 -6.168 13.947 1.00 93.19 184 TRP A N 1
ATOM 1443 C CA . TRP A 1 184 ? -13.999 -6.617 15.307 1.00 93.19 184 TRP A CA 1
ATOM 1444 C C . TRP A 1 184 ? -15.082 -5.767 15.951 1.00 93.19 184 TRP A C 1
ATOM 1446 O O . TRP A 1 184 ? -15.090 -4.540 15.828 1.00 93.19 184 TRP A O 1
ATOM 1456 N N . LEU A 1 185 ? -15.997 -6.423 16.658 1.00 91.50 185 LEU A N 1
ATOM 1457 C CA . LEU A 1 185 ? -17.092 -5.780 17.372 1.00 91.50 185 LEU A CA 1
ATOM 1458 C C . LEU A 1 185 ? -16.930 -6.003 18.870 1.00 91.50 185 LEU A C 1
ATOM 1460 O O . LEU A 1 185 ? -16.749 -7.139 19.318 1.00 91.50 185 LEU A O 1
ATOM 1464 N N . ARG A 1 186 ? -17.083 -4.937 19.654 1.00 92.94 186 ARG A N 1
ATOM 1465 C CA . ARG A 1 186 ? -17.338 -5.059 21.086 1.00 92.94 186 ARG A CA 1
ATOM 1466 C C . ARG A 1 186 ? -18.828 -5.190 21.296 1.00 92.94 186 ARG A C 1
ATOM 1468 O O . ARG A 1 186 ? -19.603 -4.359 20.821 1.00 92.94 186 ARG A O 1
ATOM 1475 N N . VAL A 1 187 ? -19.222 -6.212 22.037 1.00 88.88 187 VAL A N 1
ATOM 1476 C CA . VAL A 1 187 ? -20.627 -6.497 22.304 1.00 88.88 187 VAL A CA 1
ATOM 1477 C C . VAL A 1 187 ? -20.833 -6.591 23.809 1.00 88.88 187 VAL A C 1
ATOM 1479 O O . VAL A 1 187 ? -20.025 -7.209 24.500 1.00 88.88 187 VAL A O 1
ATOM 1482 N N . ASP A 1 188 ? -21.899 -5.979 24.318 1.00 87.38 188 ASP A N 1
ATOM 1483 C CA . ASP A 1 188 ? -22.248 -6.075 25.736 1.00 87.38 188 ASP A CA 1
ATOM 1484 C C . ASP A 1 188 ? -22.994 -7.368 26.096 1.00 87.38 188 ASP A C 1
ATOM 1486 O O . ASP A 1 188 ? -23.282 -8.226 25.252 1.00 87.38 188 ASP A O 1
ATOM 1490 N N . ASP A 1 189 ? -23.334 -7.506 27.377 1.00 88.38 189 ASP A N 1
ATOM 1491 C CA . ASP A 1 189 ? -24.066 -8.662 27.901 1.00 88.38 189 ASP A CA 1
ATOM 1492 C C . ASP A 1 189 ? -25.450 -8.838 27.253 1.00 88.38 189 ASP A C 1
ATOM 1494 O O . ASP A 1 189 ? -25.976 -9.951 27.199 1.00 88.38 189 ASP A O 1
ATOM 1498 N N . THR A 1 190 ? -26.030 -7.765 26.706 1.00 89.88 190 THR A N 1
ATOM 1499 C CA . THR A 1 190 ? -27.325 -7.781 26.009 1.00 89.88 190 THR A CA 1
ATOM 1500 C C . THR A 1 190 ? -27.211 -8.094 24.520 1.00 89.88 190 THR A C 1
ATOM 1502 O O . THR A 1 190 ? -28.218 -8.112 23.813 1.00 89.88 190 THR A O 1
ATOM 1505 N N . LYS A 1 191 ? -26.001 -8.397 24.041 1.00 85.06 191 LYS A N 1
ATOM 1506 C CA . LYS A 1 191 ? -25.689 -8.628 22.628 1.00 85.06 191 LYS A CA 1
ATOM 1507 C C . LYS A 1 191 ? -25.833 -7.388 21.740 1.00 85.06 191 LYS A C 1
ATOM 1509 O O . LYS A 1 191 ? -25.924 -7.524 20.521 1.00 85.06 191 LYS A O 1
ATOM 1514 N N . LEU A 1 192 ? -25.803 -6.188 22.320 1.00 86.00 192 LEU A N 1
ATOM 1515 C CA . LEU A 1 192 ? -25.770 -4.946 21.555 1.00 86.00 192 LEU A CA 1
ATOM 1516 C C . LEU A 1 192 ? -24.325 -4.559 21.230 1.00 86.00 192 LEU A C 1
ATOM 1518 O O . LEU A 1 192 ? -23.431 -4.652 22.072 1.00 86.00 192 LEU A O 1
ATOM 1522 N N . VAL A 1 193 ? -24.099 -4.140 19.982 1.00 89.00 193 VAL A N 1
ATOM 1523 C CA . VAL A 1 193 ? -22.789 -3.666 19.519 1.00 89.00 193 VAL A CA 1
ATOM 1524 C C . VAL A 1 193 ? -22.516 -2.313 20.161 1.00 89.00 193 VAL A C 1
ATOM 1526 O O . VAL A 1 193 ? -23.248 -1.358 19.909 1.00 89.00 193 VAL A O 1
ATOM 1529 N N . GLN A 1 194 ? -21.468 -2.251 20.976 1.00 89.94 194 GLN A N 1
ATOM 1530 C CA . GLN A 1 194 ? -21.022 -1.025 21.625 1.00 89.94 194 GLN A CA 1
ATOM 1531 C C . GLN A 1 194 ? -19.945 -0.313 20.821 1.00 89.94 194 GLN A C 1
ATOM 1533 O O . GLN A 1 194 ? -20.010 0.895 20.712 1.00 89.94 194 GLN A O 1
ATOM 1538 N N . GLU A 1 195 ? -18.978 -1.049 20.268 1.00 86.81 195 GLU A N 1
ATOM 1539 C CA . GLU A 1 195 ? -17.866 -0.476 19.501 1.00 86.81 195 GLU A CA 1
ATOM 1540 C C . GLU A 1 195 ? -17.534 -1.361 18.300 1.00 86.81 195 GLU A C 1
ATOM 1542 O O . GLU A 1 195 ? -17.837 -2.560 18.280 1.00 86.81 195 GLU A O 1
ATOM 1547 N N . ARG A 1 196 ? -16.889 -0.766 17.297 1.00 85.25 196 ARG A N 1
ATOM 1548 C CA . ARG A 1 196 ? -16.365 -1.458 16.115 1.00 85.25 196 ARG A CA 1
ATOM 1549 C C . ARG A 1 196 ? -14.958 -0.967 15.845 1.00 85.25 196 ARG A C 1
ATOM 1551 O O . ARG A 1 196 ? -14.712 0.226 15.976 1.00 85.25 196 ARG A O 1
ATOM 1558 N N . ILE A 1 197 ? -14.063 -1.855 15.442 1.00 87.06 197 ILE A N 1
ATOM 1559 C CA . ILE A 1 197 ? -12.709 -1.495 15.015 1.00 87.06 197 ILE A CA 1
ATOM 1560 C C . ILE A 1 197 ? -12.295 -2.368 13.833 1.00 87.06 197 ILE A C 1
ATOM 1562 O O . ILE A 1 197 ? -12.665 -3.539 13.759 1.00 87.06 197 ILE A O 1
ATOM 1566 N N . ALA A 1 198 ? -11.514 -1.799 12.921 1.00 85.38 198 ALA A N 1
ATOM 1567 C CA . ALA A 1 198 ? -10.765 -2.581 11.950 1.00 85.38 198 ALA A CA 1
ATOM 1568 C C . ALA A 1 198 ? -9.410 -2.930 12.574 1.00 85.38 198 ALA A C 1
ATOM 1570 O O . ALA A 1 198 ? -8.685 -2.041 13.022 1.00 85.38 198 ALA A O 1
ATOM 1571 N N . VAL A 1 199 ? -9.085 -4.217 12.629 1.00 88.06 199 VAL A N 1
ATOM 1572 C CA . VAL A 1 199 ? -7.817 -4.725 13.150 1.00 88.06 199 VAL A CA 1
ATOM 1573 C C . VAL A 1 199 ? -7.008 -5.226 11.976 1.00 88.06 199 VAL A C 1
ATOM 1575 O O . VAL A 1 199 ? -7.463 -6.091 11.228 1.00 88.06 199 VAL A O 1
ATOM 1578 N N . ARG A 1 200 ? -5.807 -4.673 11.826 1.00 87.44 200 ARG A N 1
ATOM 1579 C CA . ARG A 1 200 ? -4.787 -5.229 10.950 1.00 87.44 200 ARG A CA 1
ATOM 1580 C C . ARG A 1 200 ? -3.918 -6.158 11.779 1.00 87.44 200 ARG A C 1
ATOM 1582 O O . ARG A 1 200 ? -3.254 -5.704 12.706 1.00 87.44 200 ARG A O 1
ATOM 1589 N N . ASP A 1 201 ? -3.940 -7.428 11.427 1.00 88.06 201 ASP A N 1
ATOM 1590 C CA . ASP A 1 201 ? -3.023 -8.433 11.936 1.00 88.06 201 ASP A CA 1
ATOM 1591 C C . ASP A 1 201 ? -1.903 -8.601 10.910 1.00 88.06 201 ASP A C 1
ATOM 1593 O O . ASP A 1 201 ? -2.163 -8.736 9.712 1.00 88.06 201 ASP A O 1
ATOM 1597 N N . VAL A 1 202 ? -0.662 -8.479 11.361 1.00 85.00 202 VAL A N 1
ATOM 1598 C CA . VAL A 1 202 ? 0.511 -8.514 10.488 1.00 85.00 202 VAL A CA 1
ATOM 1599 C C . VAL A 1 202 ? 0.951 -9.965 10.392 1.00 85.00 202 VAL A C 1
ATOM 1601 O O . VAL A 1 202 ? 1.367 -10.544 11.395 1.00 85.00 202 VAL A O 1
ATOM 1604 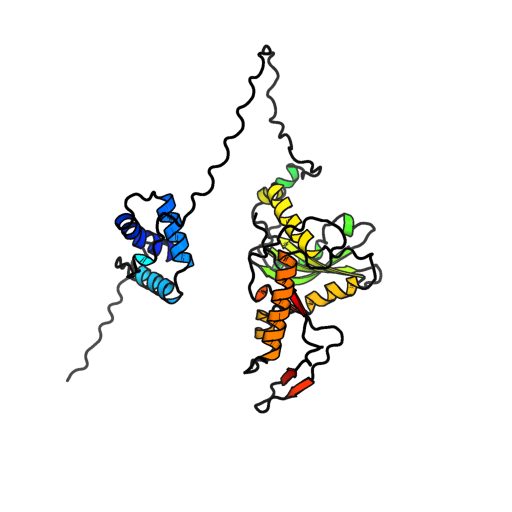N N . ASP A 1 203 ? 0.882 -10.533 9.186 1.00 80.31 203 ASP A N 1
ATOM 1605 C CA . ASP A 1 203 ? 1.370 -11.884 8.899 1.00 80.31 203 ASP A CA 1
ATOM 1606 C C . ASP A 1 203 ? 2.899 -11.858 9.014 1.00 80.31 203 ASP A C 1
ATOM 1608 O O . ASP A 1 203 ? 3.620 -11.618 8.045 1.00 80.31 203 ASP A O 1
ATOM 1612 N N . ASN A 1 204 ? 3.412 -12.011 10.230 1.00 66.62 204 ASN A N 1
ATOM 1613 C CA . ASN A 1 204 ? 4.843 -12.023 10.456 1.00 66.62 204 ASN A CA 1
ATOM 1614 C C . ASN A 1 204 ? 5.336 -13.459 10.306 1.00 66.62 204 ASN A C 1
ATOM 1616 O O . ASN A 1 204 ? 5.120 -14.298 11.178 1.00 66.62 204 ASN A O 1
ATOM 1620 N N . THR A 1 205 ? 5.994 -13.741 9.187 1.00 62.16 205 THR A N 1
ATOM 1621 C CA . THR A 1 205 ? 6.479 -15.085 8.854 1.00 62.16 205 THR A CA 1
ATOM 1622 C C . THR A 1 205 ? 7.650 -15.558 9.726 1.00 62.16 205 THR A C 1
ATOM 1624 O O . THR A 1 205 ? 7.997 -16.732 9.668 1.00 62.16 205 THR A O 1
ATOM 1627 N N . ASP A 1 206 ? 8.274 -14.684 10.531 1.00 76.38 206 ASP A N 1
ATOM 1628 C CA . ASP A 1 206 ? 9.378 -15.055 11.429 1.00 76.38 206 ASP A CA 1
ATOM 1629 C C . ASP A 1 206 ? 9.110 -14.604 12.880 1.00 76.38 206 ASP A C 1
ATOM 1631 O O . ASP A 1 206 ? 9.015 -13.413 13.177 1.00 76.38 206 ASP A O 1
ATOM 1635 N N . LEU A 1 207 ? 9.054 -15.560 13.815 1.00 68.38 207 LEU A N 1
ATOM 1636 C CA . LEU A 1 207 ? 9.004 -15.335 15.272 1.00 68.38 207 LEU A CA 1
ATOM 1637 C C . LEU A 1 207 ? 10.078 -14.352 15.761 1.00 68.38 207 LEU A C 1
ATOM 1639 O O . LEU A 1 207 ? 9.865 -13.596 16.708 1.00 68.38 207 LEU A O 1
ATOM 1643 N N . ARG A 1 208 ? 11.242 -14.321 15.105 1.00 72.44 208 ARG A N 1
ATOM 1644 C CA . ARG A 1 208 ? 12.344 -13.420 15.467 1.00 72.44 208 ARG A CA 1
ATOM 1645 C C . ARG A 1 208 ? 11.984 -11.959 15.257 1.00 72.44 208 ARG A C 1
ATOM 1647 O O . ARG A 1 208 ? 12.475 -11.101 15.994 1.00 72.44 208 ARG A O 1
ATOM 1654 N N . ASP A 1 209 ? 11.091 -11.674 14.319 1.00 73.56 209 ASP A N 1
ATOM 1655 C CA . ASP A 1 209 ? 10.651 -10.316 14.030 1.00 73.56 209 ASP A CA 1
ATOM 1656 C C . ASP A 1 209 ? 9.772 -9.755 15.147 1.00 73.56 209 ASP A C 1
ATOM 1658 O O . ASP A 1 209 ? 9.823 -8.554 15.415 1.00 73.56 209 ASP A O 1
ATOM 1662 N N . TRP A 1 210 ? 9.064 -10.628 15.870 1.00 66.12 210 TRP A N 1
ATOM 1663 C CA . TRP A 1 210 ? 8.343 -10.275 17.090 1.00 66.12 210 TRP A CA 1
ATOM 1664 C C . TRP A 1 210 ? 9.260 -10.023 18.283 1.00 66.12 210 TRP A C 1
ATOM 1666 O O . TRP A 1 210 ? 8.837 -9.398 19.237 1.00 66.12 210 TRP A O 1
ATOM 1676 N N . THR A 1 211 ? 10.514 -10.459 18.268 1.00 64.62 211 THR A N 1
ATOM 1677 C CA . THR A 1 211 ? 11.459 -10.138 19.357 1.00 64.62 211 THR A CA 1
ATOM 1678 C C . THR A 1 211 ? 12.291 -8.896 19.082 1.00 64.62 211 THR A C 1
ATOM 1680 O O . THR A 1 211 ? 13.091 -8.490 19.924 1.00 64.62 211 THR A O 1
ATOM 1683 N N . ASN A 1 212 ? 12.139 -8.297 17.898 1.00 70.56 212 ASN A N 1
ATOM 1684 C CA . ASN A 1 212 ? 12.922 -7.148 17.494 1.00 70.56 212 ASN A CA 1
ATOM 1685 C C . ASN A 1 212 ? 12.161 -5.844 17.807 1.00 70.56 212 ASN A C 1
ATOM 1687 O O . ASN A 1 212 ? 11.278 -5.453 17.038 1.00 70.56 212 ASN A O 1
ATOM 1691 N N . PRO A 1 213 ? 12.516 -5.114 18.883 1.00 61.09 213 PRO A N 1
ATOM 1692 C CA . PRO A 1 213 ? 11.822 -3.886 19.266 1.00 61.09 213 PRO A CA 1
ATOM 1693 C C . PRO A 1 213 ? 11.921 -2.779 18.206 1.00 61.09 213 PRO A C 1
ATOM 1695 O O . PRO A 1 213 ? 11.069 -1.894 18.176 1.00 61.09 213 PRO A O 1
ATOM 1698 N N . ILE A 1 214 ? 12.905 -2.836 17.297 1.00 59.28 214 ILE A N 1
ATOM 1699 C CA . ILE A 1 214 ? 12.981 -1.919 16.150 1.00 59.28 214 ILE A CA 1
ATOM 1700 C C . ILE A 1 214 ? 11.793 -2.165 15.216 1.00 59.28 214 ILE A C 1
ATOM 1702 O O . ILE A 1 214 ? 11.131 -1.217 14.802 1.00 59.28 214 ILE A O 1
ATOM 1706 N N . LYS A 1 215 ? 11.465 -3.433 14.937 1.00 60.66 215 LYS A N 1
ATOM 1707 C CA . LYS A 1 215 ? 10.302 -3.784 14.112 1.00 60.66 215 LYS A CA 1
ATOM 1708 C C . LYS A 1 215 ? 9.001 -3.373 14.800 1.00 60.66 215 LYS A C 1
ATOM 1710 O O . LYS A 1 215 ? 8.152 -2.766 14.160 1.00 60.66 215 LYS A O 1
ATOM 1715 N N . TRP A 1 216 ? 8.880 -3.577 16.114 1.00 62.44 216 TRP A N 1
ATOM 1716 C CA . TRP A 1 216 ? 7.725 -3.099 16.889 1.00 62.44 216 TRP A CA 1
ATOM 1717 C C . TRP A 1 216 ? 7.536 -1.588 16.825 1.00 62.44 216 TRP A C 1
ATOM 1719 O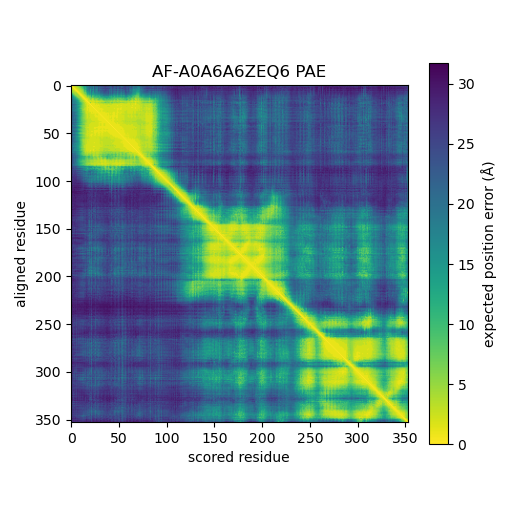 O . TRP A 1 216 ? 6.419 -1.111 16.641 1.00 62.44 216 TRP A O 1
ATOM 1729 N N . HIS A 1 217 ? 8.621 -0.829 16.972 1.00 54.53 217 HIS A N 1
ATOM 1730 C CA . HIS A 1 217 ? 8.573 0.625 16.897 1.00 54.53 217 HIS A CA 1
ATOM 1731 C C . HIS A 1 217 ? 8.085 1.101 15.525 1.00 54.53 217 HIS A C 1
ATOM 1733 O O . HIS A 1 217 ? 7.215 1.971 15.458 1.00 54.53 217 HIS A O 1
ATOM 1739 N N . LEU A 1 218 ? 8.582 0.476 14.453 1.00 53.59 218 LEU A N 1
ATOM 1740 C CA . LEU A 1 218 ? 8.154 0.755 13.083 1.00 53.59 218 LEU A CA 1
ATOM 1741 C C . LEU A 1 218 ? 6.658 0.477 12.891 1.00 53.59 218 LEU A C 1
ATOM 1743 O O . LEU A 1 218 ? 5.963 1.336 12.355 1.00 53.59 218 LEU A O 1
ATOM 1747 N N . TYR A 1 219 ? 6.142 -0.648 13.404 1.00 57.00 219 TYR A N 1
ATOM 1748 C CA . TYR A 1 219 ? 4.708 -0.956 13.349 1.00 57.00 219 TYR A CA 1
ATOM 1749 C C . TYR A 1 219 ? 3.861 0.032 14.174 1.00 57.00 219 TYR A C 1
ATOM 1751 O O . TYR A 1 219 ? 2.832 0.515 13.705 1.00 57.00 219 TYR A O 1
ATOM 1759 N N . LEU A 1 220 ? 4.285 0.391 15.392 1.00 52.62 220 LEU A N 1
ATOM 1760 C CA . LEU A 1 220 ? 3.531 1.284 16.287 1.00 52.62 220 LEU A CA 1
ATOM 1761 C C . LEU A 1 220 ? 3.451 2.736 15.784 1.00 52.62 220 LEU A C 1
ATOM 1763 O O . LEU A 1 220 ? 2.440 3.408 16.014 1.00 52.62 220 LEU A O 1
ATOM 1767 N N . GLN A 1 221 ? 4.484 3.239 15.102 1.00 41.50 221 GLN A N 1
ATOM 1768 C CA . GLN A 1 221 ? 4.451 4.573 14.491 1.00 41.50 221 GLN A CA 1
ATOM 1769 C C . GLN A 1 221 ? 3.432 4.656 13.346 1.00 41.50 221 GLN A C 1
ATOM 1771 O O . GLN A 1 221 ? 2.725 5.661 13.243 1.00 41.50 221 GLN A O 1
ATOM 1776 N N . SER A 1 222 ? 3.268 3.583 12.563 1.00 41.47 222 SER A N 1
ATOM 1777 C CA . SER A 1 222 ? 2.242 3.503 11.512 1.00 41.47 222 SER A CA 1
ATOM 1778 C C . SER A 1 222 ? 0.828 3.651 12.089 1.00 41.47 222 SER A C 1
ATOM 1780 O O . SER A 1 222 ? -0.014 4.338 11.516 1.00 41.47 222 SER A O 1
ATOM 1782 N N . PHE A 1 223 ? 0.571 3.066 13.266 1.00 39.03 223 PHE A N 1
ATOM 1783 C CA . PHE A 1 223 ? -0.727 3.152 13.945 1.00 39.03 223 PHE A CA 1
ATOM 1784 C C . PHE A 1 223 ? -1.009 4.528 14.573 1.00 39.03 223 PHE A C 1
ATOM 1786 O O . PHE A 1 223 ? -2.156 4.976 14.580 1.00 39.03 223 PHE A O 1
ATOM 1793 N N . ARG A 1 224 ? 0.008 5.233 15.093 1.00 30.94 224 ARG A N 1
ATOM 1794 C CA . ARG A 1 224 ? -0.185 6.564 15.705 1.00 30.94 224 ARG A CA 1
ATOM 1795 C C . ARG A 1 224 ? -0.543 7.651 14.691 1.00 30.94 224 ARG A C 1
ATOM 1797 O O . ARG A 1 224 ? -1.329 8.526 15.047 1.00 30.94 224 ARG A O 1
ATOM 1804 N N . ALA A 1 225 ? -0.047 7.573 13.455 1.00 34.62 225 ALA A N 1
ATOM 1805 C CA . ALA A 1 225 ? -0.416 8.499 12.376 1.00 34.62 225 ALA A CA 1
ATOM 1806 C C . ALA A 1 225 ? -1.924 8.461 12.037 1.00 34.62 225 ALA A C 1
ATOM 1808 O O . ALA A 1 225 ? -2.486 9.455 11.593 1.00 34.62 225 ALA A O 1
ATOM 1809 N N . ILE A 1 226 ? -2.599 7.340 12.314 1.00 39.38 226 ILE A N 1
ATOM 1810 C CA . ILE A 1 226 ? -4.024 7.121 12.014 1.00 39.38 226 ILE A CA 1
ATOM 1811 C C . ILE A 1 226 ? -4.940 7.641 13.145 1.00 39.38 226 ILE A C 1
ATOM 1813 O O . ILE A 1 226 ? -6.124 7.892 12.926 1.00 39.38 226 ILE A O 1
ATOM 1817 N N . SER A 1 227 ? -4.415 7.822 14.365 1.00 30.72 227 SER A N 1
ATOM 1818 C CA . SER A 1 227 ? -5.227 8.025 15.579 1.00 30.72 227 SER A CA 1
ATOM 1819 C C . SER A 1 227 ? -5.188 9.440 16.176 1.00 30.72 227 SER A C 1
ATOM 1821 O O . SER A 1 227 ? -5.864 9.679 17.180 1.00 30.72 227 SER A O 1
ATOM 1823 N N . GLN A 1 228 ? -4.430 10.390 15.622 1.00 29.08 228 GLN A N 1
ATOM 1824 C CA . GLN A 1 228 ? -4.322 11.734 16.206 1.00 29.08 228 GLN A CA 1
ATOM 1825 C C . GLN A 1 228 ? -5.415 12.687 15.698 1.00 29.08 228 GLN A C 1
ATOM 1827 O O . GLN A 1 228 ? -5.165 13.600 14.924 1.00 29.08 228 GLN A O 1
ATOM 1832 N N . SER A 1 229 ? -6.635 12.511 16.213 1.00 29.08 229 SER A N 1
ATOM 1833 C CA . SER A 1 229 ? -7.554 13.632 16.445 1.00 29.08 229 SER A CA 1
ATOM 1834 C C . SER A 1 229 ? -7.850 13.679 17.945 1.00 29.08 229 SER A C 1
ATOM 1836 O O . SER A 1 229 ? -8.650 12.885 18.444 1.00 29.08 229 SER A O 1
ATOM 1838 N N . ASN A 1 230 ? -7.159 14.554 18.678 1.00 28.50 230 ASN A N 1
ATOM 1839 C CA . ASN A 1 230 ? -7.401 14.787 20.102 1.00 28.50 230 ASN A CA 1
ATOM 1840 C C . ASN A 1 230 ? -8.676 15.620 20.280 1.00 28.50 230 ASN A C 1
ATOM 1842 O O . ASN A 1 230 ? -8.605 16.820 20.518 1.00 28.50 230 ASN A O 1
ATOM 1846 N N . ASP A 1 231 ? -9.831 14.964 20.204 1.00 27.52 231 ASP A N 1
ATOM 1847 C CA . ASP A 1 231 ? -11.077 15.487 20.754 1.00 27.52 231 ASP A CA 1
ATOM 1848 C C . ASP A 1 231 ? -11.569 14.563 21.867 1.00 27.52 231 ASP A C 1
ATOM 1850 O O . ASP A 1 231 ? -11.521 13.335 21.774 1.00 27.52 231 ASP A O 1
ATOM 1854 N N . VAL A 1 232 ? -12.027 15.182 22.953 1.00 30.12 232 VAL A N 1
ATOM 1855 C CA . VAL A 1 232 ? -12.622 14.536 24.127 1.00 30.12 232 VAL A CA 1
ATOM 1856 C C . VAL A 1 232 ? -13.691 13.520 23.692 1.00 30.12 232 VAL A C 1
ATOM 1858 O O . VAL A 1 232 ? -14.570 13.844 22.895 1.00 30.12 232 VAL A O 1
ATOM 1861 N N . PHE A 1 233 ? -13.614 12.296 24.234 1.00 32.22 233 PHE A N 1
ATOM 1862 C CA . PHE A 1 233 ? -14.495 11.157 23.934 1.00 32.22 233 PHE A CA 1
ATOM 1863 C C . PHE A 1 233 ? -15.983 11.553 23.914 1.00 32.22 233 PHE A C 1
ATOM 1865 O O . PHE A 1 233 ? -16.585 11.818 24.955 1.00 32.22 233 PHE A O 1
ATOM 1872 N N . THR A 1 234 ? -16.589 11.553 22.724 1.00 35.28 234 THR A N 1
ATOM 1873 C CA . THR A 1 234 ? -18.038 11.713 22.524 1.00 35.28 234 THR A CA 1
ATOM 1874 C C . THR A 1 234 ? -18.603 10.531 21.720 1.00 35.28 234 THR A C 1
ATOM 1876 O O . THR A 1 234 ? -17.849 9.877 20.995 1.00 35.28 234 THR A O 1
ATOM 1879 N N . PRO A 1 235 ? -19.927 10.269 21.774 1.00 35.62 235 PRO A N 1
ATOM 1880 C CA . PRO A 1 235 ? -20.612 9.217 21.000 1.00 35.62 235 PRO A CA 1
ATOM 1881 C C . PRO A 1 235 ? -20.444 9.277 19.466 1.00 35.62 235 PRO A C 1
ATOM 1883 O O . PRO A 1 235 ? -20.967 8.427 18.757 1.00 35.62 235 PRO A O 1
ATOM 1886 N N . ALA A 1 236 ? -19.738 10.277 18.928 1.00 36.03 236 ALA A N 1
ATOM 1887 C CA . ALA A 1 236 ? -19.508 10.466 17.499 1.00 36.03 236 ALA A CA 1
ATOM 1888 C C . ALA A 1 236 ? -18.421 9.541 16.902 1.00 36.03 236 ALA A C 1
ATOM 1890 O O . ALA A 1 236 ? -18.332 9.429 15.679 1.00 36.03 236 ALA A O 1
ATOM 1891 N N . MET A 1 237 ? -17.591 8.878 17.723 1.00 33.78 237 MET A N 1
ATOM 1892 C CA . MET A 1 237 ? -16.559 7.947 17.229 1.00 33.78 237 MET A CA 1
ATOM 1893 C C . MET A 1 237 ? -17.094 6.542 16.894 1.00 33.78 237 MET A C 1
ATOM 1895 O O . MET A 1 237 ? -16.583 5.932 15.956 1.00 33.78 237 MET A O 1
ATOM 1899 N N . ASP A 1 238 ? -18.166 6.069 17.546 1.00 37.03 238 ASP A N 1
ATOM 1900 C CA . ASP A 1 238 ? -18.821 4.785 17.218 1.00 37.03 238 ASP A CA 1
ATOM 1901 C C . ASP A 1 238 ? -19.381 4.750 15.786 1.00 37.03 238 ASP A C 1
ATOM 1903 O O . ASP A 1 238 ? -19.445 3.696 15.146 1.00 37.03 238 ASP A O 1
ATOM 1907 N N . THR A 1 239 ? -19.714 5.919 15.232 1.00 40.22 239 THR A N 1
ATOM 1908 C CA . THR A 1 239 ? -20.161 6.069 13.844 1.00 40.22 239 THR A CA 1
ATOM 1909 C C . THR A 1 239 ? -19.011 5.897 12.846 1.00 40.22 239 THR A C 1
ATOM 1911 O O . THR A 1 239 ? -19.233 5.348 11.772 1.00 40.22 239 THR A O 1
ATOM 1914 N N . ARG A 1 240 ? -17.771 6.283 13.198 1.00 36.75 240 ARG A N 1
ATOM 1915 C CA . ARG A 1 240 ? -16.634 6.335 12.254 1.00 36.75 240 ARG A CA 1
ATOM 1916 C C . ARG A 1 240 ? -16.130 4.964 11.803 1.00 36.75 240 ARG A C 1
ATOM 1918 O O . ARG A 1 240 ? -15.700 4.806 10.665 1.00 36.75 240 ARG A O 1
ATOM 1925 N N . PHE A 1 241 ? -16.208 3.956 12.667 1.00 38.69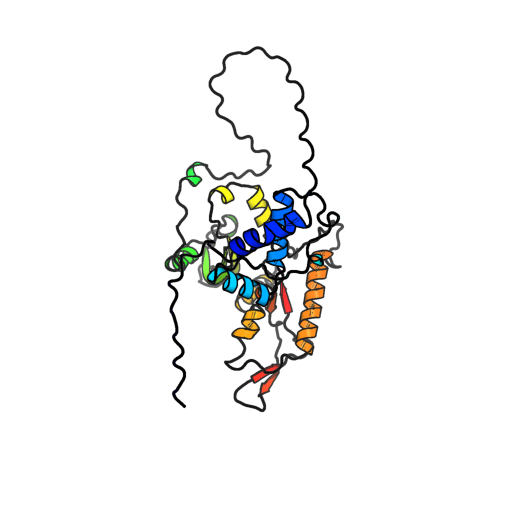 241 PHE A N 1
ATOM 1926 C CA . PHE A 1 241 ? -15.724 2.606 12.353 1.00 38.69 241 PHE A CA 1
ATOM 1927 C C . PHE A 1 241 ? -16.796 1.706 11.730 1.00 38.69 241 PHE A C 1
ATOM 1929 O O . PHE A 1 241 ? -16.473 0.832 10.931 1.00 38.69 241 PHE A O 1
ATOM 1936 N N . ALA A 1 242 ? -18.080 1.974 11.996 1.00 46.19 242 ALA A N 1
ATOM 1937 C CA . ALA A 1 242 ? -19.190 1.405 11.228 1.00 46.19 242 ALA A CA 1
ATOM 1938 C C . ALA A 1 242 ? -19.160 1.798 9.740 1.00 46.19 242 ALA A C 1
ATOM 1940 O O . ALA A 1 242 ? -19.849 1.181 8.927 1.00 46.19 242 ALA A O 1
ATOM 1941 N N . GLU A 1 243 ? -18.409 2.843 9.394 1.00 52.03 243 GLU A N 1
ATOM 1942 C CA . GLU A 1 243 ? -18.294 3.344 8.031 1.00 52.03 243 GLU A CA 1
ATOM 1943 C C . GLU A 1 243 ? -17.215 2.626 7.221 1.00 52.03 243 GLU A C 1
ATOM 1945 O O . GLU A 1 243 ? -17.402 2.527 6.018 1.00 52.03 243 GLU A O 1
ATOM 1950 N N . TYR A 1 244 ? -16.157 2.073 7.832 1.00 48.72 244 TYR A N 1
ATOM 1951 C CA . TYR A 1 244 ? -15.105 1.352 7.089 1.00 48.72 244 TYR A CA 1
ATOM 1952 C C . TYR A 1 244 ? -15.643 0.112 6.367 1.00 48.72 244 TYR A C 1
ATOM 1954 O O . TYR A 1 244 ? -15.292 -0.126 5.221 1.00 48.72 244 TYR A O 1
ATOM 1962 N N . ASP A 1 245 ? -16.575 -0.610 6.990 1.00 49.62 245 ASP A N 1
ATOM 1963 C CA . ASP A 1 245 ? -17.281 -1.759 6.393 1.00 49.62 245 ASP A CA 1
ATOM 1964 C C . ASP A 1 245 ? -18.173 -1.362 5.193 1.00 49.62 245 ASP A C 1
ATOM 1966 O O . ASP A 1 245 ? -18.626 -2.197 4.419 1.00 49.62 245 ASP A O 1
ATOM 1970 N N . LYS A 1 246 ? -18.439 -0.057 5.031 1.00 61.53 246 LYS A N 1
ATOM 1971 C CA . LYS A 1 246 ? -19.191 0.531 3.911 1.00 61.53 246 LYS A CA 1
ATOM 1972 C C . LYS A 1 246 ? -18.299 1.310 2.943 1.00 61.53 246 LYS A C 1
ATOM 1974 O O . LYS A 1 246 ? -18.825 1.942 2.026 1.00 61.53 246 LYS A O 1
ATOM 1979 N N . MET A 1 247 ? -16.992 1.357 3.192 1.00 67.88 247 MET A N 1
ATOM 1980 C CA . MET A 1 247 ? -16.033 2.026 2.326 1.00 67.88 247 MET A CA 1
ATOM 1981 C C . MET A 1 247 ? -15.469 1.005 1.353 1.00 67.88 247 MET A C 1
ATOM 1983 O O . MET A 1 247 ? -14.882 0.003 1.750 1.00 67.88 247 MET A O 1
ATOM 1987 N N . THR A 1 248 ? -15.606 1.293 0.069 1.00 71.38 248 THR A N 1
ATOM 1988 C CA . THR A 1 248 ? -15.030 0.471 -0.989 1.00 71.38 248 THR A CA 1
ATOM 1989 C C . THR A 1 248 ? -13.734 1.154 -1.435 1.00 71.38 248 THR A C 1
ATOM 1991 O O . THR A 1 248 ? -13.720 2.368 -1.670 1.00 71.38 248 THR A O 1
ATOM 1994 N N . GLY A 1 249 ? -12.624 0.410 -1.518 1.00 74.31 249 GLY A N 1
ATOM 1995 C CA . GLY A 1 249 ? -11.399 0.922 -2.148 1.00 74.31 249 GLY A CA 1
ATOM 1996 C C . GLY A 1 249 ? -11.722 1.358 -3.576 1.00 74.31 249 GLY A C 1
ATOM 1997 O O . GLY A 1 249 ? -12.517 0.690 -4.229 1.00 74.31 249 GLY A O 1
ATOM 1998 N N . ILE A 1 250 ? -11.154 2.448 -4.091 1.00 77.81 250 ILE A N 1
ATOM 1999 C CA . ILE A 1 250 ? -11.603 3.038 -5.365 1.00 77.81 250 ILE A CA 1
ATOM 2000 C C . ILE A 1 250 ? -11.469 2.057 -6.542 1.00 77.81 250 ILE A C 1
ATOM 2002 O O . ILE A 1 250 ? -12.285 2.085 -7.459 1.00 77.81 250 ILE A O 1
ATOM 2006 N N . GLY A 1 251 ? -10.493 1.139 -6.480 1.00 70.00 251 GLY A N 1
ATOM 2007 C CA . GLY A 1 251 ? -10.364 0.038 -7.439 1.00 70.00 251 GLY A CA 1
ATOM 2008 C C . GLY A 1 251 ? -11.536 -0.945 -7.365 1.00 70.00 251 GLY A C 1
ATOM 2009 O O . GLY A 1 251 ? -12.134 -1.274 -8.377 1.00 70.00 251 GLY A O 1
ATOM 2010 N N . GLN A 1 252 ? -11.950 -1.341 -6.160 1.00 66.56 252 GLN A N 1
ATOM 2011 C CA . GLN A 1 252 ? -13.121 -2.205 -5.976 1.00 66.56 252 GLN A CA 1
ATOM 2012 C C . GLN A 1 252 ? -14.448 -1.469 -6.199 1.00 66.56 252 GLN A C 1
ATOM 2014 O O . GLN A 1 252 ? -15.424 -2.085 -6.611 1.00 66.56 252 GLN A O 1
ATOM 2019 N N . TRP A 1 253 ? -14.498 -0.162 -5.938 1.00 65.56 253 TRP A N 1
ATOM 2020 C CA . TRP A 1 253 ? -15.650 0.681 -6.244 1.00 65.56 253 TRP A CA 1
ATOM 2021 C C . TRP A 1 253 ? -15.903 0.711 -7.753 1.00 65.56 253 TRP A C 1
ATOM 2023 O O . TRP A 1 253 ? -17.052 0.704 -8.180 1.00 65.56 253 TRP A O 1
ATOM 2033 N N . TYR A 1 254 ? -14.831 0.660 -8.549 1.00 59.53 254 TYR A N 1
ATOM 2034 C CA . TYR A 1 254 ? -14.903 0.484 -9.995 1.00 59.53 254 TYR A CA 1
ATOM 2035 C C . TYR A 1 254 ? -15.364 -0.930 -10.401 1.00 59.53 254 TYR A C 1
ATOM 2037 O O . TYR A 1 254 ? -16.151 -1.061 -11.334 1.00 59.53 254 TYR A O 1
ATOM 2045 N N . ASP A 1 255 ? -14.922 -1.968 -9.682 1.00 56.28 255 ASP A N 1
ATOM 2046 C CA . ASP A 1 255 ? -15.135 -3.371 -10.074 1.00 56.28 255 ASP A CA 1
ATOM 2047 C C . ASP A 1 255 ? -16.432 -4.031 -9.549 1.00 56.28 255 ASP A C 1
ATOM 2049 O O . ASP A 1 255 ? -16.903 -4.987 -10.160 1.00 56.28 255 ASP A O 1
ATOM 2053 N N . LYS A 1 256 ? -16.991 -3.606 -8.402 1.00 52.03 256 LYS A N 1
ATOM 2054 C CA . LYS A 1 256 ? -18.105 -4.309 -7.714 1.00 52.03 256 LYS A CA 1
ATOM 2055 C C . LYS A 1 256 ? -19.395 -3.509 -7.537 1.00 52.03 256 LYS A C 1
ATOM 2057 O O . LYS A 1 256 ? -20.468 -4.105 -7.545 1.00 52.03 256 LYS A O 1
ATOM 2062 N N . ASP A 1 257 ? -19.308 -2.199 -7.303 1.00 50.03 257 ASP A N 1
ATOM 2063 C CA . ASP A 1 257 ? -20.482 -1.352 -6.987 1.00 50.03 257 ASP A CA 1
ATOM 2064 C C . ASP A 1 257 ? -21.165 -0.778 -8.228 1.00 50.03 257 ASP A C 1
ATOM 2066 O O . ASP A 1 257 ? -22.202 -0.111 -8.176 1.00 50.03 257 ASP A O 1
ATOM 2070 N N . ILE A 1 258 ? -20.569 -1.076 -9.364 1.00 47.88 258 ILE A N 1
ATOM 2071 C CA . ILE A 1 258 ? -21.069 -0.757 -10.661 1.00 47.88 258 ILE A CA 1
ATOM 2072 C C . ILE A 1 258 ? -21.429 -2.102 -11.284 1.00 47.88 258 ILE A C 1
ATOM 2074 O O . ILE A 1 258 ? -20.617 -3.020 -11.259 1.00 47.88 258 ILE A O 1
ATOM 2078 N N . SER A 1 259 ? -22.671 -2.255 -11.739 1.00 46.84 259 SER A N 1
ATOM 2079 C CA . SER A 1 259 ? -23.201 -3.479 -12.353 1.00 46.84 259 SER A CA 1
ATOM 2080 C C . SER A 1 259 ? -22.274 -4.076 -13.424 1.00 46.84 259 SER A C 1
ATOM 2082 O O . SER A 1 259 ? -21.328 -3.426 -13.855 1.00 46.84 259 SER A O 1
ATOM 2084 N N . ASP A 1 260 ? -22.602 -5.269 -13.942 1.00 48.16 260 ASP A N 1
ATOM 2085 C CA . ASP A 1 260 ? -21.908 -5.953 -15.059 1.00 48.16 260 ASP A CA 1
ATOM 2086 C C . ASP A 1 260 ? -21.597 -5.064 -16.300 1.00 48.16 260 ASP A C 1
ATOM 2088 O O . ASP A 1 260 ? -20.866 -5.483 -17.197 1.00 48.16 260 ASP A O 1
ATOM 2092 N N . ASN A 1 261 ? -22.117 -3.832 -16.343 1.00 47.75 261 ASN A N 1
ATOM 2093 C CA . ASN A 1 261 ? -21.665 -2.717 -17.167 1.00 47.75 261 ASN A CA 1
ATOM 2094 C C . ASN A 1 261 ? -21.137 -1.545 -16.310 1.00 47.75 261 ASN A C 1
ATOM 2096 O O . ASN A 1 261 ? -21.950 -0.840 -15.696 1.00 47.75 261 ASN A O 1
ATOM 2100 N N . PRO A 1 262 ? -19.822 -1.243 -16.325 1.00 52.41 262 PRO A N 1
ATOM 2101 C CA . PRO A 1 262 ? -19.327 0.023 -15.803 1.00 52.41 262 PRO A CA 1
ATOM 2102 C C . PRO A 1 262 ? -20.004 1.221 -16.496 1.00 52.41 262 PRO A C 1
ATOM 2104 O O . PRO A 1 262 ? -20.257 1.107 -17.702 1.00 52.41 262 PRO A O 1
ATOM 2107 N N . PRO A 1 263 ? -20.317 2.370 -15.835 1.00 51.78 263 PRO A N 1
ATOM 2108 C CA . PRO A 1 263 ? -20.785 3.526 -16.564 1.00 51.78 263 PRO A CA 1
ATOM 2109 C C . PRO A 1 263 ? -19.682 3.850 -17.557 1.00 51.78 263 PRO A C 1
ATOM 2111 O O . PRO A 1 263 ? -18.514 3.990 -17.198 1.00 51.78 263 PRO A O 1
ATOM 2114 N N . GLU A 1 264 ? -20.074 3.961 -18.821 1.00 54.31 264 GLU A N 1
ATOM 2115 C CA . GLU A 1 264 ? -19.166 4.227 -19.937 1.00 54.31 264 GLU A CA 1
ATOM 2116 C C . GLU A 1 264 ? -18.318 5.494 -19.686 1.00 54.31 264 GLU A C 1
ATOM 2118 O O . GLU A 1 264 ? -17.267 5.677 -20.297 1.00 54.31 264 GLU A O 1
ATOM 2123 N N . VAL A 1 265 ? -18.759 6.362 -18.760 1.00 67.12 265 VAL A N 1
ATOM 2124 C CA . VAL A 1 265 ? -18.103 7.614 -18.396 1.00 67.12 265 VAL A CA 1
ATOM 2125 C C . VAL A 1 265 ? -18.195 7.872 -16.885 1.00 67.12 265 VAL A C 1
ATOM 2127 O O . VAL A 1 265 ? -19.286 8.010 -16.329 1.00 67.12 265 VAL A O 1
ATOM 2130 N N . ILE A 1 266 ? -17.043 8.021 -16.226 1.00 75.38 266 ILE A N 1
ATOM 2131 C CA . ILE A 1 266 ? -16.950 8.614 -14.883 1.00 75.38 266 ILE A CA 1
ATOM 2132 C C . ILE A 1 266 ? -17.156 10.130 -15.028 1.00 75.38 266 ILE A C 1
ATOM 2134 O O . ILE A 1 266 ? -16.457 10.747 -15.837 1.00 75.38 266 ILE A O 1
ATOM 2138 N N . PRO A 1 267 ? -18.070 10.767 -14.270 1.00 79.31 267 PRO A N 1
ATOM 2139 C CA . PRO A 1 267 ? -18.253 12.211 -14.350 1.00 79.31 267 PRO A CA 1
ATOM 2140 C C . PRO A 1 267 ? -16.946 12.956 -14.063 1.00 79.31 267 PRO A C 1
ATOM 2142 O O . PRO A 1 267 ? -16.337 12.769 -13.013 1.00 79.31 267 PRO A O 1
ATOM 2145 N N . GLU A 1 268 ? -16.541 13.851 -14.962 1.00 81.56 268 GLU A N 1
ATOM 2146 C CA . GLU A 1 268 ? -15.308 14.636 -14.818 1.00 81.56 268 GLU A CA 1
ATOM 2147 C C . GLU A 1 268 ? -15.255 15.389 -13.474 1.00 81.56 268 GLU A C 1
ATOM 2149 O O . GLU A 1 268 ? -14.226 15.422 -12.804 1.00 81.56 268 GLU A O 1
ATOM 2154 N N . LEU A 1 269 ? -16.395 15.920 -13.022 1.00 80.50 269 LEU A N 1
ATOM 2155 C CA . LEU A 1 269 ? -16.500 16.625 -11.744 1.00 80.50 269 LEU A CA 1
ATOM 2156 C C . LEU A 1 269 ? -16.157 15.735 -10.534 1.00 80.50 269 LEU A C 1
ATOM 2158 O O . LEU A 1 269 ? -15.594 16.224 -9.558 1.00 80.50 269 LEU A O 1
ATOM 2162 N N . PHE A 1 270 ? -16.464 14.436 -10.600 1.00 83.06 270 PHE A N 1
ATOM 2163 C CA . PHE A 1 270 ? -16.088 13.483 -9.554 1.00 83.06 270 PHE A CA 1
ATOM 2164 C C . PHE A 1 270 ? -14.570 13.289 -9.511 1.00 83.06 270 PHE A C 1
ATOM 2166 O O . PHE A 1 270 ? -13.988 13.310 -8.432 1.00 83.06 270 PHE A O 1
ATOM 2173 N N . ILE A 1 271 ? -13.927 13.167 -10.676 1.00 86.06 271 ILE A N 1
ATOM 2174 C CA . ILE A 1 271 ? -12.469 13.027 -10.786 1.00 86.06 271 ILE A CA 1
ATOM 2175 C C . ILE A 1 271 ? -11.775 14.256 -10.191 1.00 86.06 271 ILE A C 1
ATOM 2177 O O . ILE A 1 271 ? -10.854 14.116 -9.391 1.00 86.06 271 ILE A O 1
ATOM 2181 N N . TRP A 1 272 ? -12.249 15.461 -10.519 1.00 90.38 272 TRP A N 1
ATOM 2182 C CA . TRP A 1 272 ? -11.696 16.687 -9.945 1.00 90.38 272 TRP A CA 1
ATOM 2183 C C . TRP A 1 272 ? -11.896 16.770 -8.433 1.00 90.38 272 TRP A C 1
ATOM 2185 O O . TRP A 1 272 ? -10.956 17.117 -7.728 1.00 90.38 272 TRP A O 1
ATOM 2195 N N . SER A 1 273 ? -13.071 16.393 -7.921 1.00 87.00 273 SER A N 1
ATOM 2196 C CA . SER A 1 273 ? -13.311 16.359 -6.473 1.00 87.00 273 SER A CA 1
ATOM 2197 C C . SER A 1 273 ? -12.438 15.325 -5.757 1.00 87.00 273 SER A C 1
ATOM 2199 O O . SER A 1 273 ? -11.984 15.582 -4.645 1.00 87.00 273 SER A O 1
ATOM 2201 N N . LEU A 1 274 ? -12.173 14.177 -6.385 1.00 88.06 274 LEU A N 1
ATOM 2202 C CA . LEU A 1 274 ? -11.253 13.169 -5.865 1.00 88.06 274 LEU A CA 1
ATOM 2203 C C . LEU A 1 274 ? -9.827 13.728 -5.760 1.00 88.06 274 LEU A C 1
ATOM 2205 O O . LEU A 1 274 ? -9.182 13.569 -4.727 1.00 88.06 274 LEU A O 1
ATOM 2209 N N . PHE A 1 275 ? -9.343 14.391 -6.815 1.00 92.81 275 PHE A N 1
ATOM 2210 C CA . PHE A 1 275 ? -8.012 14.998 -6.818 1.00 92.81 275 PHE A CA 1
ATOM 2211 C C . PHE A 1 275 ? -7.872 16.101 -5.776 1.00 92.81 275 PHE A C 1
ATOM 2213 O O . PHE A 1 275 ? -6.859 16.133 -5.088 1.00 92.81 275 PHE A O 1
ATOM 2220 N N . ASP A 1 276 ? -8.880 16.959 -5.639 1.00 92.00 276 ASP A N 1
ATOM 2221 C CA . ASP A 1 276 ? -8.897 18.043 -4.653 1.00 92.00 276 ASP A CA 1
ATOM 2222 C C . ASP A 1 276 ? -8.708 17.487 -3.234 1.00 92.00 276 ASP A C 1
ATOM 2224 O O . ASP A 1 276 ? -7.767 17.842 -2.527 1.00 92.00 276 ASP A O 1
ATOM 2228 N N . GLN A 1 277 ? -9.499 16.474 -2.876 1.00 93.25 277 GLN A N 1
ATOM 2229 C CA . GLN A 1 277 ? -9.382 15.834 -1.569 1.00 93.25 277 GLN A CA 1
ATOM 2230 C C . GLN A 1 277 ? -8.058 15.070 -1.384 1.00 93.25 277 GLN A C 1
ATOM 2232 O O . GLN A 1 277 ? -7.543 15.005 -0.268 1.00 93.25 277 GLN A O 1
ATOM 2237 N N . LEU A 1 278 ? -7.492 14.475 -2.445 1.00 92.00 278 LEU A N 1
ATOM 2238 C CA . LEU A 1 278 ? -6.182 13.809 -2.376 1.00 92.00 278 LEU A CA 1
ATOM 2239 C C . LEU A 1 278 ? -5.072 14.826 -2.121 1.00 92.00 278 LEU A C 1
ATOM 2241 O O . LEU A 1 278 ? -4.185 14.565 -1.311 1.00 92.00 278 LEU A O 1
ATOM 2245 N N . VAL A 1 279 ? -5.124 15.979 -2.788 1.00 94.06 279 VAL A N 1
ATOM 2246 C CA . VAL A 1 279 ? -4.174 17.077 -2.580 1.00 94.06 279 VAL A CA 1
ATOM 2247 C C . VAL A 1 279 ? -4.256 17.584 -1.146 1.00 94.06 279 VAL A C 1
ATOM 2249 O O . VAL A 1 279 ? -3.211 17.738 -0.512 1.00 94.06 279 VAL A O 1
ATOM 2252 N N . ASP A 1 280 ? -5.461 17.766 -0.607 1.00 90.94 280 ASP A N 1
ATOM 2253 C CA . ASP A 1 280 ? -5.652 18.154 0.792 1.00 90.94 280 ASP A CA 1
ATOM 2254 C C . ASP A 1 280 ? -5.071 17.105 1.746 1.00 90.94 280 ASP A C 1
ATOM 2256 O O . ASP A 1 280 ? -4.287 17.435 2.637 1.00 90.94 280 ASP A O 1
ATOM 2260 N N . ALA A 1 281 ? -5.378 15.824 1.524 1.00 90.56 281 ALA A N 1
ATOM 2261 C CA . ALA A 1 281 ? -4.871 14.734 2.350 1.00 90.56 281 ALA A CA 1
ATOM 2262 C C . ALA A 1 281 ? -3.333 14.660 2.329 1.00 90.56 281 ALA A C 1
ATOM 2264 O O . ALA A 1 281 ? -2.709 14.570 3.385 1.00 90.56 281 ALA A O 1
ATOM 2265 N N . PHE A 1 282 ? -2.697 14.752 1.156 1.00 91.25 282 PHE A N 1
ATOM 2266 C CA . PHE A 1 282 ? -1.233 14.761 1.057 1.00 91.25 282 PHE A CA 1
ATOM 2267 C C . PHE A 1 282 ? -0.600 16.027 1.627 1.00 91.25 282 PHE A C 1
ATOM 2269 O O . PHE A 1 282 ? 0.486 15.949 2.201 1.00 91.25 282 PHE A O 1
ATOM 2276 N N . SER A 1 283 ? -1.275 17.171 1.521 1.00 90.56 283 SER A N 1
ATOM 2277 C CA . SER A 1 283 ? -0.821 18.409 2.154 1.00 90.56 283 SER A CA 1
ATOM 2278 C C . SER A 1 283 ? -0.816 18.257 3.672 1.00 90.56 283 SER A C 1
ATOM 2280 O O . SER A 1 283 ? 0.197 18.552 4.297 1.00 90.56 283 SER A O 1
ATOM 2282 N N . ILE A 1 284 ? -1.878 17.692 4.258 1.00 87.75 284 ILE A N 1
ATOM 2283 C CA . ILE A 1 284 ? -1.943 17.393 5.697 1.00 87.75 284 ILE A CA 1
ATOM 2284 C C . ILE A 1 284 ? -0.819 16.4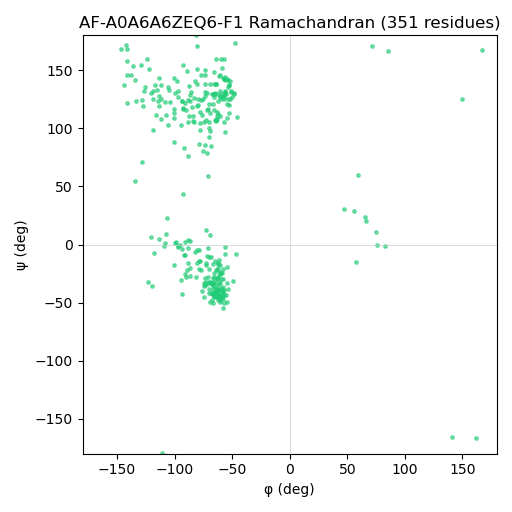39 6.114 1.00 87.75 284 ILE A C 1
ATOM 2286 O O . ILE A 1 284 ? -0.164 16.675 7.122 1.00 87.75 284 ILE A O 1
ATOM 2290 N N . LEU A 1 285 ? -0.543 15.388 5.337 1.00 86.25 285 LEU A N 1
ATOM 2291 C CA . LEU A 1 285 ? 0.562 14.471 5.637 1.00 86.25 285 LEU A CA 1
ATOM 2292 C C . LEU A 1 285 ? 1.929 15.172 5.603 1.00 86.25 285 LEU A C 1
ATOM 2294 O O . LEU A 1 285 ? 2.784 14.911 6.452 1.00 86.25 285 LEU A O 1
ATOM 2298 N N . GLY A 1 286 ? 2.129 16.082 4.649 1.00 86.19 286 GLY A N 1
ATOM 2299 C CA . GLY A 1 286 ? 3.389 16.798 4.479 1.00 86.19 286 GLY A CA 1
ATOM 2300 C C . GLY A 1 286 ? 3.621 17.910 5.503 1.00 86.19 286 GLY A C 1
ATOM 2301 O O . GLY A 1 286 ? 4.742 18.077 5.975 1.00 86.19 286 GLY A O 1
ATOM 2302 N N . THR A 1 287 ? 2.581 18.672 5.846 1.00 87.06 287 THR A N 1
ATOM 2303 C CA . THR A 1 287 ? 2.710 19.916 6.627 1.00 87.06 287 THR A CA 1
ATOM 2304 C C . THR A 1 287 ? 1.989 19.903 7.972 1.00 87.06 287 THR A C 1
ATOM 2306 O O . THR A 1 287 ? 2.141 20.852 8.736 1.00 87.06 287 THR A O 1
ATOM 2309 N N . GLY A 1 288 ? 1.199 18.868 8.268 1.00 82.75 288 GLY A N 1
ATOM 2310 C CA . GLY A 1 288 ? 0.387 18.762 9.485 1.00 82.75 288 GLY A CA 1
ATOM 2311 C C . GLY A 1 288 ? -0.953 19.484 9.414 1.00 82.75 288 GLY A C 1
ATOM 2312 O O . GLY A 1 288 ? -1.739 19.403 10.357 1.00 82.75 288 GLY A O 1
ATOM 2313 N N . GLY A 1 289 ? -1.239 20.152 8.291 1.00 83.31 289 GLY A N 1
ATOM 2314 C CA . GLY A 1 289 ? -2.413 21.006 8.126 1.00 83.31 289 GLY A CA 1
ATOM 2315 C C . GLY A 1 289 ? -2.329 22.309 8.932 1.00 83.31 289 GLY A C 1
ATOM 2316 O O . GLY A 1 289 ? -1.449 22.508 9.765 1.00 83.31 289 GLY A O 1
ATOM 2317 N N . ASP A 1 290 ? -3.272 23.218 8.687 1.00 75.88 290 ASP A N 1
ATOM 2318 C CA . ASP A 1 290 ? -3.293 24.547 9.321 1.00 75.88 290 ASP A CA 1
ATOM 2319 C C . ASP A 1 290 ? -3.846 24.536 10.767 1.00 75.88 290 ASP A C 1
ATOM 2321 O O . ASP A 1 290 ? -3.851 25.565 11.446 1.00 75.88 290 ASP A O 1
ATOM 2325 N N . GLU A 1 291 ? -4.336 23.390 11.257 1.00 58.75 291 GLU A N 1
ATOM 2326 C CA . GLU A 1 291 ? -5.209 23.302 12.439 1.00 58.75 291 GLU A CA 1
ATOM 2327 C C . GLU A 1 291 ? -4.558 22.752 13.718 1.00 58.75 291 GLU A C 1
ATOM 2329 O O . GLU A 1 291 ? -5.273 22.307 14.614 1.00 58.75 291 GLU A O 1
ATOM 2334 N N . VAL A 1 292 ? -3.233 22.811 13.885 1.00 56.09 292 VAL A N 1
ATOM 2335 C CA . VAL A 1 292 ? -2.617 22.438 15.176 1.00 56.09 292 VAL A CA 1
ATOM 2336 C C . VAL A 1 292 ? -2.266 23.691 15.995 1.00 56.09 292 VAL A C 1
ATOM 2338 O O . VAL A 1 292 ? -1.153 24.212 15.901 1.00 56.09 292 VAL A O 1
ATOM 2341 N N . PRO A 1 293 ? -3.192 24.224 16.824 1.00 50.66 293 PRO A N 1
ATOM 2342 C CA . PRO A 1 293 ? -2.884 25.283 17.775 1.00 50.66 293 PRO A CA 1
ATOM 2343 C C . PRO A 1 293 ? -2.011 24.718 18.902 1.00 50.66 293 PRO A C 1
ATOM 2345 O O . PRO A 1 293 ? -2.488 24.187 19.902 1.00 50.66 293 PRO A O 1
ATOM 2348 N N . GLY A 1 294 ? -0.702 24.837 18.723 1.00 64.06 294 GLY A N 1
ATOM 2349 C CA . GLY A 1 294 ? 0.312 24.355 19.653 1.00 64.06 294 GLY A CA 1
ATOM 2350 C C . GLY A 1 294 ? 1.550 23.982 18.859 1.00 64.06 294 GLY A C 1
ATOM 2351 O O . GLY A 1 294 ? 1.451 23.231 17.900 1.00 64.06 294 GLY A O 1
ATOM 2352 N N . SER A 1 295 ? 2.701 24.544 19.215 1.00 58.19 295 SER A N 1
ATOM 2353 C CA . SER A 1 295 ? 3.966 24.433 18.480 1.00 58.19 295 SER A CA 1
ATOM 2354 C C . SER A 1 295 ? 4.594 23.035 18.569 1.00 58.19 295 SER A C 1
ATOM 2356 O O . SER A 1 295 ? 5.695 22.882 19.098 1.00 58.19 295 SER A O 1
ATOM 2358 N N . PHE A 1 296 ? 3.888 22.007 18.118 1.00 69.31 296 PHE A N 1
ATOM 2359 C CA . PHE A 1 296 ? 4.510 20.726 17.837 1.00 69.31 296 PHE A CA 1
ATOM 2360 C C . PHE A 1 296 ? 5.186 20.843 16.473 1.00 69.31 296 PHE A C 1
ATOM 2362 O O . PHE A 1 296 ? 4.563 21.271 15.503 1.00 69.31 296 PHE A O 1
ATOM 2369 N N . GLU A 1 297 ? 6.480 20.533 16.421 1.00 82.56 297 GLU A N 1
ATOM 2370 C CA . GLU A 1 297 ? 7.184 20.359 15.153 1.00 82.56 297 GLU A CA 1
ATOM 2371 C C . GLU A 1 297 ? 6.535 19.161 14.449 1.00 82.56 297 GLU A C 1
ATOM 2373 O O . GLU A 1 297 ? 6.517 18.055 14.989 1.00 82.56 297 GLU A O 1
ATOM 2378 N N . TRP A 1 298 ? 5.885 19.410 13.311 1.00 84.38 298 TRP A N 1
ATOM 2379 C CA . TRP A 1 298 ? 5.275 18.354 12.512 1.00 84.38 298 TRP A CA 1
ATOM 2380 C C . TRP A 1 298 ? 6.354 17.661 11.688 1.00 84.38 298 TRP A C 1
ATOM 2382 O O . TRP A 1 298 ? 7.001 18.298 10.852 1.00 84.38 298 TRP A O 1
ATOM 2392 N N . ASP A 1 299 ? 6.511 16.359 11.899 1.00 82.25 299 ASP A N 1
ATOM 2393 C CA . ASP A 1 299 ? 7.362 15.523 11.063 1.00 82.25 299 ASP A CA 1
ATOM 2394 C C . ASP A 1 299 ? 6.591 15.087 9.812 1.00 82.25 299 ASP A C 1
ATOM 2396 O O . ASP A 1 299 ? 5.501 14.519 9.900 1.00 82.25 299 ASP A O 1
ATOM 2400 N N . GLU A 1 300 ? 7.169 15.342 8.637 1.00 88.88 300 GLU A N 1
ATOM 2401 C CA . GLU A 1 300 ? 6.590 14.972 7.342 1.00 88.88 300 GLU A CA 1
ATOM 2402 C C . GLU A 1 300 ? 6.257 13.468 7.289 1.00 88.88 300 GLU A C 1
ATOM 2404 O O . GLU A 1 300 ? 7.142 12.612 7.382 1.00 88.88 300 GLU A O 1
ATOM 2409 N N . ILE A 1 301 ? 4.984 13.128 7.058 1.00 84.69 301 ILE A N 1
ATOM 2410 C CA . ILE A 1 301 ? 4.542 11.741 6.885 1.00 84.69 301 ILE A CA 1
ATOM 2411 C C . ILE A 1 301 ? 4.554 11.391 5.396 1.00 84.69 301 ILE A C 1
ATOM 2413 O O . ILE A 1 301 ? 3.790 11.927 4.595 1.00 84.69 301 ILE A O 1
ATOM 2417 N N . ARG A 1 302 ? 5.384 10.417 5.012 1.00 87.06 302 ARG A N 1
ATOM 2418 C CA . ARG A 1 302 ? 5.443 9.891 3.638 1.00 87.06 302 ARG A CA 1
ATOM 2419 C C . ARG A 1 302 ? 4.670 8.575 3.547 1.00 87.06 302 ARG A C 1
ATOM 2421 O O . ARG A 1 302 ? 5.075 7.592 4.151 1.00 87.06 302 ARG A O 1
ATOM 2428 N N . HIS A 1 303 ? 3.596 8.535 2.754 1.00 87.44 303 HIS A N 1
ATOM 2429 C CA . HIS A 1 303 ? 2.736 7.345 2.605 1.00 87.44 303 HIS A CA 1
ATOM 2430 C C . HIS A 1 303 ? 3.436 6.154 1.918 1.00 87.44 303 HIS A C 1
ATOM 2432 O O . HIS A 1 303 ? 3.129 5.005 2.225 1.00 87.44 303 HIS A O 1
ATOM 2438 N N . LYS A 1 304 ? 4.365 6.432 0.988 1.00 87.12 304 LYS A N 1
ATOM 2439 C CA . LYS A 1 304 ? 5.223 5.495 0.219 1.00 87.12 304 LYS A CA 1
ATOM 2440 C C . LYS A 1 304 ? 4.536 4.418 -0.634 1.00 87.12 304 LYS A C 1
ATOM 2442 O O . LYS A 1 304 ? 5.186 3.897 -1.531 1.00 87.12 304 LYS A O 1
ATOM 2447 N N . ASP A 1 305 ? 3.253 4.155 -0.425 1.00 87.62 305 ASP A N 1
ATOM 2448 C CA . ASP A 1 305 ? 2.486 3.131 -1.142 1.00 87.62 305 ASP A CA 1
ATOM 2449 C C . ASP A 1 305 ? 1.120 3.657 -1.606 1.00 87.62 305 ASP A C 1
ATOM 2451 O O . ASP A 1 305 ? 0.048 3.169 -1.252 1.00 87.62 305 ASP A O 1
ATOM 2455 N N . VAL A 1 306 ? 1.152 4.762 -2.352 1.00 87.81 306 VAL A N 1
ATOM 2456 C CA . VAL A 1 306 ? -0.068 5.384 -2.871 1.00 87.81 306 VAL A CA 1
ATOM 2457 C C . VAL A 1 306 ? -0.476 4.676 -4.155 1.00 87.81 306 VAL A C 1
ATOM 2459 O O . VAL A 1 306 ? 0.098 4.906 -5.220 1.00 87.81 306 VAL A O 1
ATOM 2462 N N . HIS A 1 307 ? -1.514 3.857 -4.066 1.00 88.88 307 HIS A N 1
ATOM 2463 C CA . HIS A 1 307 ? -2.193 3.279 -5.219 1.00 88.88 307 HIS A CA 1
ATOM 2464 C C . HIS A 1 307 ? -3.704 3.224 -4.991 1.00 88.88 307 HIS A C 1
ATOM 2466 O O . HIS A 1 307 ? -4.198 3.422 -3.884 1.00 88.88 307 HIS A O 1
ATOM 2472 N N . LEU A 1 308 ? -4.461 2.952 -6.056 1.00 85.00 308 LEU A N 1
ATOM 2473 C CA . LEU A 1 308 ? -5.923 3.030 -6.035 1.00 85.00 308 LEU A CA 1
ATOM 2474 C C . LEU A 1 308 ? -6.555 2.140 -4.951 1.00 85.00 308 LEU A C 1
ATOM 2476 O O . LEU A 1 308 ? -7.470 2.577 -4.264 1.00 85.00 308 LEU A O 1
ATOM 2480 N N . SER A 1 309 ? -6.056 0.927 -4.705 1.00 83.25 309 SER A N 1
ATOM 2481 C CA . SER A 1 309 ? -6.626 0.091 -3.633 1.00 83.25 309 SER A CA 1
ATOM 2482 C C . SER A 1 309 ? -6.375 0.601 -2.204 1.00 83.25 309 SER A C 1
ATOM 2484 O O . SER A 1 309 ? -7.044 0.119 -1.297 1.00 83.25 309 SER A O 1
ATOM 2486 N N . ASN A 1 310 ? -5.507 1.602 -2.015 1.00 87.81 310 ASN A N 1
ATOM 2487 C CA . ASN A 1 310 ? -5.251 2.269 -0.731 1.00 87.81 310 ASN A CA 1
ATOM 2488 C C . ASN A 1 310 ? -6.021 3.597 -0.584 1.00 87.81 310 ASN A C 1
ATOM 2490 O O . ASN A 1 310 ? -5.901 4.286 0.429 1.00 87.81 310 ASN A O 1
ATOM 2494 N N . ILE A 1 311 ? -6.833 3.959 -1.583 1.00 89.75 311 ILE A N 1
ATOM 2495 C CA . ILE A 1 311 ? -7.722 5.124 -1.555 1.00 89.75 311 ILE A CA 1
ATOM 2496 C C . ILE A 1 311 ? -9.151 4.616 -1.404 1.00 89.75 311 ILE A C 1
ATOM 2498 O O . ILE A 1 311 ? -9.709 4.012 -2.317 1.00 89.75 311 ILE A O 1
ATOM 2502 N N . PHE A 1 312 ? -9.761 4.871 -0.256 1.00 85.50 312 PHE A N 1
ATOM 2503 C CA . PHE A 1 312 ? -11.113 4.432 0.065 1.00 85.50 312 PHE A CA 1
ATOM 2504 C C . PHE A 1 312 ? -12.115 5.550 -0.183 1.00 85.50 312 PHE A C 1
ATOM 2506 O O . PHE A 1 312 ? -11.845 6.713 0.113 1.00 85.50 312 PHE A O 1
ATOM 2513 N N . VAL A 1 313 ? -13.286 5.197 -0.713 1.00 84.94 313 VAL A N 1
ATOM 2514 C CA . VAL A 1 313 ? -14.373 6.146 -0.964 1.00 84.94 313 VAL A CA 1
ATOM 2515 C C . VAL A 1 313 ? -15.447 5.964 0.099 1.00 84.94 313 VAL A C 1
ATOM 2517 O O . VAL A 1 313 ? -16.020 4.889 0.272 1.00 84.94 313 VAL A O 1
ATOM 2520 N N . LYS A 1 314 ? -15.742 7.046 0.813 1.00 83.81 314 LYS A N 1
ATOM 2521 C CA . LYS A 1 314 ? -16.716 7.108 1.893 1.00 83.81 314 LYS A CA 1
ATOM 2522 C C . LYS A 1 314 ? -17.882 7.994 1.499 1.00 83.81 314 LYS A C 1
ATOM 2524 O O . LYS A 1 314 ? -17.740 9.202 1.329 1.00 83.81 314 LYS A O 1
ATOM 2529 N N . LYS A 1 315 ? -19.084 7.430 1.452 1.00 80.12 315 LYS A N 1
ATOM 2530 C CA . LYS A 1 315 ? -20.294 8.229 1.251 1.00 80.12 315 LYS A CA 1
ATOM 2531 C C . LYS A 1 315 ? -20.459 9.253 2.383 1.00 80.12 315 LYS A C 1
ATOM 2533 O O . LYS A 1 315 ? -20.435 8.891 3.558 1.00 80.12 315 LYS A O 1
ATOM 2538 N N . ARG A 1 316 ? -20.645 10.530 2.034 1.00 79.31 316 ARG A N 1
ATOM 2539 C CA . ARG A 1 316 ? -20.886 11.597 3.015 1.00 79.31 316 ARG A CA 1
ATOM 2540 C C . ARG A 1 316 ? -22.232 11.369 3.710 1.00 79.31 316 ARG A C 1
ATOM 2542 O O . ARG A 1 316 ? -23.214 10.994 3.067 1.00 79.31 316 ARG A O 1
ATOM 2549 N N . GLU A 1 317 ? -22.290 11.571 5.023 1.00 77.31 317 GLU A N 1
ATOM 2550 C CA . GLU A 1 317 ? -23.526 11.368 5.781 1.00 77.31 317 GLU A CA 1
ATOM 2551 C C . GLU A 1 317 ? -24.632 12.305 5.263 1.00 77.31 317 GLU A C 1
ATOM 2553 O O . GLU A 1 317 ? -24.400 13.487 5.010 1.00 77.31 317 GLU A O 1
ATOM 2558 N N . GLY A 1 318 ? -25.824 11.755 5.015 1.00 76.25 318 GLY A N 1
ATOM 2559 C CA . GLY A 1 318 ? -26.936 12.496 4.411 1.00 76.25 318 GLY A CA 1
ATOM 2560 C C . GLY A 1 318 ? -26.822 12.747 2.899 1.00 76.25 318 GLY A C 1
ATOM 2561 O O . GLY A 1 318 ? -27.751 13.312 2.322 1.00 76.25 318 GLY A O 1
ATOM 2562 N N . ALA A 1 319 ? -25.752 12.298 2.229 1.00 71.69 319 ALA A N 1
ATOM 2563 C CA . ALA A 1 319 ? -25.646 12.379 0.775 1.00 71.69 319 ALA A CA 1
ATOM 2564 C C . ALA A 1 319 ? -26.737 11.531 0.107 1.00 71.69 319 ALA A C 1
ATOM 2566 O O . ALA A 1 319 ? -26.694 10.296 0.093 1.00 71.69 319 ALA A O 1
ATOM 2567 N N . THR A 1 320 ? -27.714 12.209 -0.482 1.00 67.19 320 THR A N 1
ATOM 2568 C CA . THR A 1 320 ? -28.664 11.611 -1.416 1.00 67.19 320 THR A CA 1
ATOM 2569 C C . THR A 1 320 ? -28.193 11.995 -2.809 1.00 67.19 320 THR A C 1
ATOM 2571 O O . THR A 1 320 ? -28.104 13.174 -3.142 1.00 67.19 320 THR A O 1
ATOM 2574 N N . GLY A 1 321 ? -27.763 11.004 -3.585 1.00 67.25 321 GLY A N 1
ATOM 2575 C CA . GLY A 1 321 ? -27.503 11.215 -5.000 1.00 67.25 321 GLY A CA 1
ATOM 2576 C C . GLY A 1 321 ? -28.773 10.952 -5.796 1.00 67.25 321 GLY A C 1
ATOM 2577 O O . GLY A 1 321 ? -29.607 10.136 -5.393 1.00 67.25 321 GLY A O 1
ATOM 2578 N N . GLU A 1 322 ? -28.927 11.655 -6.909 1.00 69.50 322 GLU A N 1
ATOM 2579 C CA . GLU A 1 322 ? -30.003 11.400 -7.856 1.00 69.50 322 GLU A CA 1
ATOM 2580 C C . GLU A 1 322 ? -29.639 10.160 -8.672 1.00 69.50 322 GLU A C 1
ATOM 2582 O O . GLU A 1 322 ? -28.557 10.077 -9.257 1.00 69.50 322 GLU A O 1
ATOM 2587 N N . ARG A 1 323 ? -30.524 9.160 -8.676 1.00 66.38 323 ARG A N 1
ATOM 2588 C CA . ARG A 1 323 ? -30.360 7.985 -9.530 1.00 66.38 323 ARG A CA 1
ATOM 2589 C C . ARG A 1 323 ? -30.739 8.393 -10.947 1.00 66.38 323 ARG A C 1
ATOM 2591 O O . ARG A 1 323 ? -31.906 8.657 -11.214 1.00 66.38 323 ARG A O 1
ATOM 2598 N N . LEU A 1 324 ? -29.754 8.445 -11.830 1.00 65.50 324 LEU A N 1
ATOM 2599 C CA . LEU A 1 324 ? -29.967 8.693 -13.244 1.00 65.50 324 LEU A CA 1
ATOM 2600 C C . LEU A 1 324 ? -30.072 7.349 -13.960 1.00 65.50 324 LEU A C 1
ATOM 2602 O O . LEU A 1 324 ? -29.183 6.500 -13.856 1.00 65.50 324 LEU A O 1
ATOM 2606 N N . GLU A 1 325 ? -31.190 7.149 -14.652 1.00 63.66 325 GLU A N 1
ATOM 2607 C CA . GLU A 1 325 ? -31.379 6.008 -15.542 1.00 63.66 325 GLU A CA 1
ATOM 2608 C C . GLU A 1 325 ? -30.550 6.224 -16.811 1.0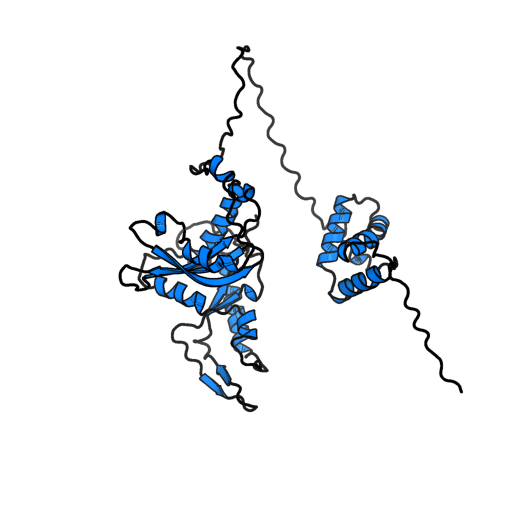0 63.66 325 GLU A C 1
ATOM 2610 O O . GLU A 1 325 ? -30.576 7.298 -17.424 1.00 63.66 325 GLU A O 1
ATOM 2615 N N . SER A 1 326 ? -29.786 5.206 -17.204 1.00 63.19 326 SER A N 1
ATOM 2616 C CA . SER A 1 326 ? -29.068 5.221 -18.470 1.00 63.19 326 SER A CA 1
ATOM 2617 C C . SER A 1 326 ? -30.062 5.262 -19.628 1.00 63.19 326 SER A C 1
ATOM 2619 O O . SER A 1 326 ? -31.048 4.532 -19.666 1.00 63.19 326 SER A O 1
ATOM 2621 N N . THR A 1 327 ? -29.770 6.067 -20.648 1.00 57.69 327 THR A N 1
ATOM 2622 C CA . THR A 1 327 ? -30.566 6.084 -21.889 1.00 57.69 327 THR A CA 1
ATOM 2623 C C . THR A 1 327 ? -30.376 4.821 -22.741 1.00 57.69 327 THR A C 1
ATOM 2625 O O . THR A 1 327 ? -31.030 4.685 -23.777 1.00 57.69 327 THR A O 1
ATOM 2628 N N . ARG A 1 328 ? -29.492 3.894 -22.334 1.00 57.66 328 ARG A N 1
ATOM 2629 C CA . ARG A 1 328 ? -29.054 2.739 -23.134 1.00 57.66 328 ARG A CA 1
ATOM 2630 C C . ARG A 1 328 ? -29.321 1.349 -22.527 1.00 57.66 328 ARG A C 1
ATOM 2632 O O . ARG A 1 328 ? -28.910 0.376 -23.152 1.00 57.66 328 ARG A O 1
ATOM 2639 N N . GLY A 1 329 ? -30.025 1.221 -21.398 1.00 62.19 329 GLY A N 1
ATOM 2640 C CA . GLY A 1 329 ? -30.346 -0.087 -20.795 1.00 62.19 329 GLY A CA 1
ATOM 2641 C C . GLY A 1 329 ? -30.750 -0.016 -19.318 1.00 62.19 329 GLY A C 1
ATOM 2642 O O . GLY A 1 329 ? -30.984 1.075 -18.810 1.00 62.19 329 GLY A O 1
ATOM 2643 N N . ASP A 1 330 ? -30.785 -1.172 -18.639 1.00 63.91 330 ASP A N 1
ATOM 2644 C CA . ASP A 1 330 ? -31.102 -1.346 -17.199 1.00 63.91 330 ASP A CA 1
ATOM 2645 C C . ASP A 1 330 ? -30.024 -0.780 -16.240 1.00 63.91 330 ASP A C 1
ATOM 2647 O O . ASP A 1 330 ? -30.085 -0.972 -15.020 1.00 63.91 330 ASP A O 1
ATOM 2651 N N . ASP A 1 331 ? -29.038 -0.060 -16.776 1.00 58.25 331 ASP A N 1
ATOM 2652 C CA . ASP A 1 331 ? -27.945 0.527 -16.012 1.00 58.25 331 ASP A CA 1
ATOM 2653 C C . ASP A 1 331 ? -28.377 1.852 -15.376 1.00 58.25 331 ASP A C 1
ATOM 2655 O O . ASP A 1 331 ? -29.078 2.678 -15.967 1.00 58.25 331 ASP A O 1
ATOM 2659 N N . TRP A 1 332 ? -27.929 2.087 -14.149 1.00 58.38 332 TRP A N 1
ATOM 2660 C CA . TRP A 1 332 ? -28.210 3.307 -13.403 1.00 58.38 332 TRP A CA 1
ATOM 2661 C C . TRP A 1 332 ? -26.948 3.765 -12.691 1.00 58.38 332 TRP A C 1
ATOM 2663 O O . TRP A 1 332 ? -26.154 2.955 -12.225 1.00 58.38 332 TRP A O 1
ATOM 2673 N N . PHE A 1 333 ? -26.779 5.075 -12.571 1.00 65.81 333 PHE A N 1
ATOM 2674 C CA . PHE A 1 333 ? -25.688 5.665 -11.804 1.00 65.81 333 PHE A CA 1
ATOM 2675 C C . PHE A 1 333 ? -26.235 6.699 -10.828 1.00 65.81 333 PHE A C 1
ATOM 2677 O O . PHE A 1 333 ? -27.315 7.258 -11.015 1.00 65.81 333 PHE A O 1
ATOM 2684 N N . VAL A 1 334 ? -25.500 6.922 -9.743 1.00 62.78 334 VAL A N 1
ATOM 2685 C CA . VAL A 1 334 ? -25.874 7.879 -8.701 1.00 62.78 334 VAL A CA 1
ATOM 2686 C C . VAL A 1 334 ? -25.062 9.147 -8.918 1.00 62.78 334 VAL A C 1
ATOM 2688 O O . VAL A 1 334 ? -23.854 9.158 -8.689 1.00 62.78 334 VAL A O 1
ATOM 2691 N N . LEU A 1 335 ? -25.716 10.217 -9.368 1.00 67.94 335 LEU A N 1
ATOM 2692 C CA . LEU A 1 335 ? -25.090 11.527 -9.476 1.00 67.94 335 LEU A CA 1
ATOM 2693 C C . LEU A 1 335 ? -25.189 12.237 -8.127 1.00 67.94 335 LEU A C 1
ATOM 2695 O O . LEU A 1 335 ? -26.278 12.508 -7.620 1.00 67.94 335 LEU A O 1
ATOM 2699 N N . TYR A 1 336 ? -24.040 12.547 -7.543 1.00 65.69 336 TYR A N 1
ATOM 2700 C CA . TYR A 1 336 ? -23.976 13.372 -6.347 1.00 65.69 336 TYR A CA 1
ATOM 2701 C C . TYR A 1 336 ? -23.953 14.848 -6.751 1.00 65.69 336 TYR A C 1
ATOM 2703 O O . TYR A 1 336 ? -23.166 15.255 -7.604 1.00 65.69 336 TYR A O 1
ATOM 2711 N N . GLU A 1 337 ? -24.800 15.669 -6.124 1.00 71.25 337 GLU A N 1
ATOM 2712 C CA . GLU A 1 337 ? -24.591 17.120 -6.154 1.00 71.25 337 GLU A CA 1
ATOM 2713 C C . GLU A 1 337 ? -23.213 17.439 -5.557 1.00 71.25 337 GLU A C 1
ATOM 2715 O O . GLU A 1 337 ? -22.748 16.722 -4.673 1.00 71.25 337 GLU A O 1
ATOM 2720 N N . ALA A 1 338 ? -22.580 18.541 -5.967 1.00 69.56 338 ALA A N 1
ATOM 2721 C CA . ALA A 1 338 ? -21.198 18.837 -5.573 1.00 69.56 338 ALA A CA 1
ATOM 2722 C C . ALA A 1 338 ? -20.953 18.836 -4.048 1.00 69.56 338 ALA A C 1
ATOM 2724 O O . ALA A 1 338 ? -19.912 18.407 -3.565 1.00 69.56 338 ALA A O 1
ATOM 2725 N N . LYS A 1 339 ? -21.947 19.250 -3.257 1.00 73.00 339 LYS A N 1
ATOM 2726 C CA . LYS A 1 339 ? -21.888 19.228 -1.782 1.00 73.00 339 LYS A CA 1
ATOM 2727 C C . LYS A 1 339 ? -21.995 17.822 -1.166 1.00 73.00 339 LYS A C 1
ATOM 2729 O O . LYS A 1 339 ? -21.688 17.644 0.011 1.00 73.00 339 LYS A O 1
ATOM 2734 N N . HIS A 1 340 ? -22.438 16.838 -1.939 1.00 76.94 340 HIS A N 1
ATOM 2735 C CA . HIS A 1 340 ? -22.674 15.457 -1.527 1.00 76.94 340 HIS A CA 1
ATOM 2736 C C . HIS A 1 340 ? -21.623 14.483 -2.070 1.00 76.94 340 HIS A C 1
ATOM 2738 O O . HIS A 1 340 ? -21.821 13.274 -1.936 1.00 76.94 340 HIS A O 1
ATOM 2744 N N . PHE A 1 341 ? -20.533 14.976 -2.674 1.00 80.62 341 PHE A N 1
ATOM 2745 C CA . PHE A 1 341 ? -19.441 14.103 -3.093 1.00 80.62 341 PHE A CA 1
ATOM 2746 C C . PHE A 1 341 ? -18.929 13.266 -1.915 1.00 80.62 341 PHE A C 1
ATOM 2748 O O . PHE A 1 341 ? -18.922 13.740 -0.771 1.00 80.62 341 PHE A O 1
ATOM 2755 N N . PRO A 1 342 ? -18.567 12.000 -2.173 1.00 82.19 342 PRO A N 1
ATOM 2756 C CA . PRO A 1 342 ? -18.017 11.150 -1.141 1.00 82.19 342 PRO A CA 1
ATOM 2757 C C . PRO A 1 342 ? -16.657 11.686 -0.691 1.00 82.19 342 PRO A C 1
ATOM 2759 O O . PRO A 1 342 ? -15.908 12.271 -1.475 1.00 82.19 342 PRO A O 1
ATOM 2762 N N . ASN A 1 343 ? -16.360 11.466 0.584 1.00 86.62 343 ASN A N 1
ATOM 2763 C CA . ASN A 1 343 ? -15.056 11.747 1.151 1.00 86.62 343 ASN A CA 1
ATOM 2764 C C . ASN A 1 343 ? -14.083 10.641 0.746 1.00 86.62 343 ASN A C 1
ATOM 2766 O O . ASN A 1 343 ? -14.475 9.475 0.691 1.00 86.62 343 ASN A O 1
ATOM 2770 N N . ILE A 1 344 ? -12.819 10.972 0.536 1.00 89.00 344 ILE A N 1
ATOM 2771 C CA . ILE A 1 344 ? -11.770 9.963 0.411 1.00 89.00 344 ILE A CA 1
ATOM 2772 C C . ILE A 1 344 ? -11.113 9.692 1.761 1.00 89.00 344 ILE A C 1
ATOM 2774 O O . ILE A 1 344 ? -11.074 10.555 2.639 1.00 89.00 344 ILE A O 1
ATOM 2778 N N . VAL A 1 345 ? -10.557 8.498 1.906 1.00 87.19 345 VAL A N 1
ATOM 2779 C CA . VAL A 1 345 ? -9.732 8.116 3.049 1.00 87.19 345 VAL A CA 1
ATOM 2780 C C . VAL A 1 345 ? -8.486 7.412 2.521 1.00 87.19 345 VAL A C 1
ATOM 2782 O O . VAL A 1 345 ? -8.596 6.437 1.780 1.00 87.19 345 VAL A O 1
ATOM 2785 N N . LEU A 1 346 ? -7.305 7.922 2.878 1.00 87.69 346 LEU A N 1
ATOM 2786 C CA . LEU A 1 346 ? -6.032 7.244 2.625 1.00 87.69 346 LEU A CA 1
ATOM 2787 C C . LEU A 1 346 ? -5.806 6.170 3.690 1.00 87.69 346 LEU A C 1
ATOM 2789 O O . LEU A 1 346 ? -6.065 6.405 4.872 1.00 87.69 346 LEU A O 1
ATOM 2793 N N . ALA A 1 347 ? -5.317 5.008 3.278 1.00 85.88 347 ALA A N 1
ATOM 2794 C CA . ALA A 1 347 ? -5.022 3.897 4.170 1.00 85.88 347 ALA A CA 1
ATOM 2795 C C . ALA A 1 347 ? -3.752 3.157 3.735 1.00 85.88 347 ALA A C 1
ATOM 2797 O O . ALA A 1 347 ? -3.222 3.391 2.661 1.00 85.88 347 ALA A O 1
ATOM 2798 N N . ASP A 1 348 ? -3.294 2.236 4.581 1.00 81.12 348 ASP A N 1
ATOM 2799 C CA . ASP A 1 348 ? -2.099 1.415 4.343 1.00 81.12 348 ASP A CA 1
ATOM 2800 C C . ASP A 1 348 ? -0.803 2.228 4.153 1.00 81.12 348 ASP A C 1
ATOM 2802 O O . ASP A 1 348 ? -0.112 2.197 3.137 1.00 81.12 348 ASP A O 1
ATOM 2806 N N . PHE A 1 349 ? -0.470 3.000 5.186 1.00 78.88 349 PHE A N 1
ATOM 2807 C CA . PHE A 1 349 ? 0.759 3.780 5.234 1.00 78.88 349 PHE A CA 1
ATOM 2808 C C . PHE A 1 349 ? 1.972 2.864 5.426 1.00 78.88 349 PHE A C 1
ATOM 2810 O O . PHE A 1 349 ? 2.136 2.246 6.481 1.00 78.88 349 PHE A O 1
ATOM 2817 N N . HIS A 1 350 ? 2.861 2.835 4.434 1.00 70.31 350 HIS A N 1
ATOM 2818 C CA . HIS A 1 350 ? 4.151 2.165 4.537 1.00 70.31 350 HIS A CA 1
ATOM 2819 C C . HIS A 1 350 ? 5.172 3.092 5.203 1.00 70.31 350 HIS A C 1
ATOM 2821 O O . HIS A 1 350 ? 5.686 4.029 4.590 1.00 70.31 350 HIS A O 1
ATOM 2827 N N . VAL A 1 351 ? 5.512 2.812 6.461 1.00 54.28 351 VAL A N 1
ATOM 2828 C CA . VAL A 1 351 ? 6.588 3.531 7.152 1.00 54.28 351 VAL A CA 1
ATOM 2829 C C . VAL A 1 351 ? 7.913 2.832 6.856 1.00 54.28 351 VAL A C 1
ATOM 2831 O O . VAL A 1 351 ? 8.164 1.720 7.310 1.00 54.28 351 VAL A O 1
ATOM 2834 N N . VAL A 1 352 ? 8.772 3.493 6.085 1.00 45.97 352 VAL A N 1
ATOM 2835 C CA . VAL A 1 352 ? 10.205 3.175 6.011 1.00 45.97 352 VAL A CA 1
ATOM 2836 C C . VAL A 1 352 ? 10.921 4.430 6.487 1.00 45.97 352 VAL A C 1
ATOM 2838 O O . VAL A 1 352 ? 10.647 5.498 5.935 1.00 45.97 352 VAL A O 1
ATOM 2841 N N . LEU A 1 353 ? 11.786 4.318 7.490 1.00 41.91 353 LEU A N 1
ATOM 2842 C CA . LEU A 1 353 ? 12.779 5.355 7.769 1.00 41.91 353 LEU A CA 1
ATOM 2843 C C . LEU A 1 353 ? 13.918 5.208 6.764 1.00 41.91 353 LEU A C 1
ATOM 2845 O O . LEU A 1 353 ? 14.447 4.077 6.662 1.00 41.91 353 LEU A O 1
#

pLDDT: mean 72.45, std 18.06, range [27.52, 96.56]

Secondary structure (DSSP, 8-state):
-------------PPPSSSSHHHHHHHHHHHHHHHH-TT--HHHHHHHHHHHHHH--HHHHHHHHHHHHTT--------GGGS--TTSSPPPPPPPPPPPPP--------------------S-------GGGGSSPPP---SGGGHHHHHHS----TTTSGGG-EEEEEEEEEEETTEEEEEEEEE-TTS-EEEEEEEEEP--S-HHHHT-HHHHHHHHHHHHHHH-------TTHHHHHTTGGGPEEHHHHHHTSS-SS--S---HHHHHHHHHHHHHHHHHHHH--S---S---PPPPP-----GGGEEEEPPTT---EEEEPTTSS-EEEEPPGGGPPEEEE-------

Mean predicted aligned error: 18.46 Å

InterPro domains:
  IPR000719 Protein kinase domain [PS50011] (167-353)

Sequence (353 aa):
MPPRKRAAAAAAASDPKFENEVGYYKAAYRARIKAVRPTWNNVQITGTLAWMWMHLSADERQLSADQRLNDDQNLPATDDSTIPSNNELEPQPEPEPEPEPEPAADAELDLEPPLTKVKINTTAFAFWPDESALEDPLPDIEDDSDMDEWLRAGLSDPGREADGRRWYGTHFLGRGSTGRISLWLRVDDTKLVQERIAVRDVDNTDLRDWTNPIKWHLYLQSFRAISQSNDVFTPAMDTRFAEYDKMTGIGQWYDKDISDNPPEVIPELFIWSLFDQLVDAFSILGTGGDEVPGSFEWDEIRHKDVHLSNIFVKKREGATGERLESTRGDDWFVLYEAKHFPNIVLADFHVVL

Nearest PDB structures (foldseek):
  6t78-assembly1_A  TM=7.634E-01  e=1.718E-01  Homo sapiens
  1gt0-assembly1_D  TM=7.766E-01  e=2.334E-01  Mus musculus
  1wgf-assembly1_A  TM=6.742E-01  e=3.810E-01  Mus musculus
  1wz6-assembly1_A  TM=5.364E-01  e=2.064E-01  Mus musculus